Protein AF-A0A2V7LA35-F1 (afdb_monomer_lite)

Sequence (189 aa):
MTRRARAMAVATVVLAACAPTSASVTPPPQPAKDTSRHVATPSARDSVLEQRAARLELRLAERDAQVEDLQARLDEARQEVVRTLAKLQTVASRAEAASAMAESEIAVQTLRVAVGGTS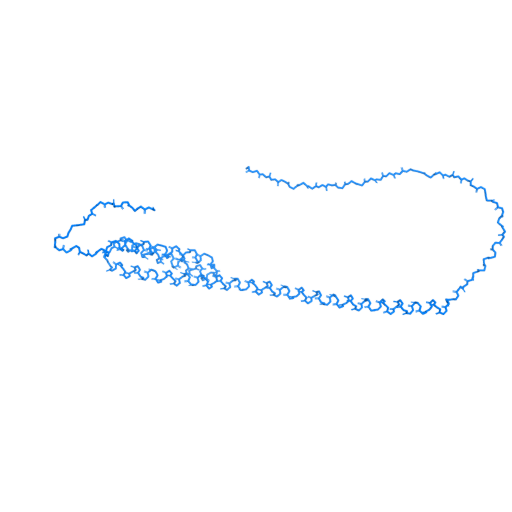SSGATDVGQAGGLLQQASAEFGKQNYGGALYLANQSKGVASLGRSRLGGSDRPRLRPGEVAFAVAVPLQA

pLDDT: mean 81.56, std 19.77, range [38.84, 98.75]

Foldseek 3Di:
DDDDDDDDDDDDDDDDDDDDDDDDDDDDDDDDDPPPVPPPDDDPVRVVVVVVVVVVVVVVVVVVVVVVVVVVVVVVVVVVVVVVVVVVVLVVLLVLLVVLLVLLVVLLVVLVVLPVVPDPLSVVLSVQLVVLSVVLVVCSVVSVSVSSNVSSVVSSVSSVVSVVVSVVVVPPDADVPDDDDPDDDDDDD

Structure (mmCIF, N/CA/C/O backbone):
data_AF-A0A2V7LA35-F1
#
_entry.id   AF-A0A2V7LA35-F1
#
loop_
_atom_site.group_PDB
_atom_site.id
_atom_site.type_symbol
_atom_site.label_atom_id
_atom_site.label_alt_id
_atom_site.label_comp_id
_atom_site.label_asym_id
_atom_site.label_entity_id
_atom_site.label_seq_id
_atom_site.pdbx_PDB_ins_code
_atom_site.Cartn_x
_atom_site.Cartn_y
_atom_site.Cartn_z
_atom_site.occupancy
_atom_site.B_iso_or_equiv
_atom_site.auth_seq_id
_atom_site.auth_comp_id
_atom_site.auth_asym_id
_atom_site.auth_atom_id
_atom_site.pdbx_PDB_model_num
ATOM 1 N N . MET A 1 1 ? -20.666 26.162 -14.828 1.00 38.97 1 MET A N 1
ATOM 2 C CA . MET A 1 1 ? -19.794 27.307 -15.180 1.00 38.97 1 MET A CA 1
ATOM 3 C C . MET A 1 1 ? -18.395 26.928 -14.710 1.00 38.97 1 MET A C 1
ATOM 5 O O . MET A 1 1 ? -18.280 26.621 -13.542 1.00 38.97 1 MET A O 1
ATOM 9 N N . THR A 1 2 ? -17.338 26.754 -15.496 1.00 38.84 2 THR A N 1
ATOM 10 C CA . THR A 1 2 ? -16.951 27.211 -16.837 1.00 38.84 2 THR A CA 1
ATOM 11 C C . THR A 1 2 ? -16.051 26.135 -17.472 1.00 38.84 2 THR A C 1
ATOM 13 O O . THR A 1 2 ? -15.166 25.584 -16.826 1.00 38.84 2 THR A O 1
ATOM 16 N N . ARG A 1 3 ? -16.303 25.807 -18.745 1.00 40.31 3 ARG A N 1
ATOM 17 C CA . ARG A 1 3 ? -15.463 24.932 -19.579 1.00 40.31 3 ARG A CA 1
ATOM 18 C C . ARG A 1 3 ? -14.363 25.788 -20.216 1.00 40.31 3 ARG A C 1
ATOM 20 O O . ARG A 1 3 ? -14.674 26.877 -20.691 1.00 40.31 3 ARG A O 1
ATOM 27 N N . ARG A 1 4 ? -13.117 25.311 -20.291 1.00 49.88 4 ARG A N 1
ATOM 28 C CA . ARG A 1 4 ? -12.098 25.892 -21.185 1.00 49.88 4 ARG A CA 1
ATOM 29 C C . ARG A 1 4 ? -11.653 24.849 -22.201 1.00 49.88 4 ARG A C 1
ATOM 31 O O . ARG A 1 4 ? -11.185 23.771 -21.852 1.00 49.88 4 ARG A O 1
ATOM 38 N N . ALA A 1 5 ? -11.937 25.184 -23.453 1.00 46.03 5 ALA A N 1
ATOM 39 C CA . ALA A 1 5 ? -11.826 24.353 -24.632 1.00 46.03 5 ALA A CA 1
ATOM 40 C C . ALA A 1 5 ? -10.388 24.319 -25.167 1.00 46.03 5 ALA A C 1
ATOM 42 O O . ALA A 1 5 ? -9.675 25.321 -25.136 1.00 46.03 5 ALA A O 1
ATOM 43 N N . ARG A 1 6 ? -10.001 23.150 -25.688 1.00 45.09 6 ARG A N 1
ATOM 44 C CA . ARG A 1 6 ? -8.823 22.935 -26.533 1.00 45.09 6 ARG A CA 1
ATOM 45 C C . ARG A 1 6 ? -9.032 23.655 -27.868 1.00 45.09 6 ARG A C 1
ATOM 47 O O . ARG A 1 6 ? -10.017 23.378 -28.547 1.00 45.09 6 ARG A O 1
ATOM 54 N N . ALA A 1 7 ? -8.105 24.528 -28.251 1.00 44.97 7 ALA A N 1
ATOM 55 C CA . ALA A 1 7 ? -8.032 25.081 -29.599 1.00 44.97 7 ALA A CA 1
ATOM 56 C C . ALA A 1 7 ? -7.008 24.275 -30.411 1.00 44.97 7 ALA A C 1
ATOM 58 O O . ALA A 1 7 ? -5.815 24.277 -30.122 1.00 44.97 7 ALA A O 1
ATOM 59 N N . MET A 1 8 ? -7.530 23.540 -31.386 1.00 42.41 8 MET A N 1
ATOM 60 C CA . MET A 1 8 ? -6.825 22.801 -32.427 1.00 42.41 8 MET A CA 1
ATOM 61 C C . MET A 1 8 ? -6.546 23.788 -33.567 1.00 42.41 8 MET A C 1
ATOM 63 O O . MET A 1 8 ? -7.493 24.339 -34.125 1.00 42.41 8 MET A O 1
ATOM 67 N N . ALA A 1 9 ? -5.278 24.062 -33.878 1.00 47.72 9 ALA A N 1
ATOM 68 C CA . ALA A 1 9 ? -4.904 24.925 -34.998 1.00 47.72 9 ALA A CA 1
ATOM 69 C C . ALA A 1 9 ? -4.561 24.067 -36.223 1.00 47.72 9 ALA A C 1
ATOM 71 O O . ALA A 1 9 ? -3.726 23.166 -36.162 1.00 47.72 9 ALA A O 1
ATOM 72 N N . VAL A 1 10 ? -5.289 24.347 -37.301 1.00 49.84 10 VAL A N 1
ATOM 73 C CA . VAL A 1 10 ? -5.323 23.663 -38.596 1.00 49.84 10 VAL A CA 1
ATOM 74 C C . VAL A 1 10 ? -4.215 24.185 -39.517 1.00 49.84 10 VAL A C 1
ATOM 76 O O . VAL A 1 10 ? -3.820 25.345 -39.441 1.00 49.84 10 VAL A O 1
ATOM 79 N N . ALA A 1 11 ? -3.735 23.291 -40.382 1.00 44.81 11 ALA A N 1
ATOM 80 C CA . ALA A 1 11 ? -2.709 23.490 -41.396 1.00 44.81 11 ALA A CA 1
ATOM 81 C C . ALA A 1 11 ? -3.063 24.541 -42.466 1.00 44.81 11 ALA A C 1
ATOM 83 O O . ALA A 1 11 ? -4.206 24.624 -42.915 1.00 44.81 11 ALA A O 1
ATOM 84 N N . THR A 1 12 ? -2.044 25.241 -42.969 1.00 53.00 12 THR A N 1
ATOM 85 C CA . THR A 1 12 ? -2.104 26.004 -44.223 1.00 53.00 12 THR A CA 1
ATOM 86 C C . THR A 1 12 ? -0.909 25.647 -45.108 1.00 53.00 12 THR A C 1
ATOM 88 O O . THR A 1 12 ? 0.238 25.981 -44.827 1.00 53.00 12 THR A O 1
ATOM 91 N N . VAL A 1 13 ? -1.199 24.925 -46.192 1.00 51.50 13 VAL A N 1
ATOM 92 C CA . VAL A 1 13 ? -0.296 24.671 -47.321 1.00 51.50 13 VAL A CA 1
ATOM 93 C C . VAL A 1 13 ? -0.491 25.811 -48.320 1.00 51.50 13 VAL A C 1
ATOM 95 O O . VAL A 1 13 ? -1.620 26.075 -48.726 1.00 51.50 13 VAL A O 1
ATOM 98 N N . VAL A 1 14 ? 0.591 26.474 -48.732 1.00 58.56 14 VAL A N 1
ATOM 99 C CA . VAL A 1 14 ? 0.571 27.455 -49.827 1.00 58.56 14 VAL A CA 1
ATOM 100 C C . VAL A 1 14 ? 1.284 26.842 -51.030 1.00 58.56 14 VAL A C 1
ATOM 102 O O . VAL A 1 14 ? 2.503 26.695 -51.028 1.00 58.56 14 VAL A O 1
ATOM 105 N N . LEU A 1 15 ? 0.509 26.475 -52.054 1.00 49.84 15 LEU A N 1
ATOM 106 C CA . LEU A 1 15 ? 0.995 26.261 -53.417 1.00 49.84 15 LEU A CA 1
ATOM 107 C C . LEU A 1 15 ? 0.929 27.595 -54.168 1.00 49.84 15 LEU A C 1
ATOM 109 O O . LEU A 1 15 ? -0.150 28.167 -54.310 1.00 49.84 15 LEU A O 1
ATOM 113 N N . ALA A 1 16 ? 2.064 28.049 -54.696 1.00 52.38 16 ALA A N 1
ATOM 114 C CA . ALA A 1 16 ? 2.125 29.083 -55.722 1.00 52.38 16 ALA A CA 1
ATOM 115 C C . ALA A 1 16 ? 2.862 28.515 -56.942 1.00 52.38 16 ALA A C 1
ATOM 117 O O . ALA A 1 16 ? 3.993 28.045 -56.841 1.00 52.38 16 ALA A O 1
ATOM 118 N N . ALA A 1 17 ? 2.166 28.524 -58.076 1.00 48.00 17 ALA A N 1
ATOM 119 C CA . ALA A 1 17 ? 2.638 28.121 -59.393 1.00 48.00 17 ALA A CA 1
ATOM 120 C C . ALA A 1 17 ? 2.851 29.354 -60.295 1.00 48.00 17 ALA A C 1
ATOM 122 O O . ALA A 1 17 ? 2.424 30.452 -59.941 1.00 48.00 17 ALA A O 1
ATOM 123 N N . CYS A 1 18 ? 3.426 29.085 -61.479 1.00 41.47 18 CYS A N 1
ATOM 124 C CA . CYS A 1 18 ? 3.688 29.928 -62.665 1.00 41.47 18 CYS A CA 1
ATOM 125 C C . CYS A 1 18 ? 5.152 30.385 -62.779 1.00 41.47 18 CYS A C 1
ATOM 127 O O . CYS A 1 18 ? 5.688 30.954 -61.841 1.00 41.47 18 CYS A O 1
ATOM 129 N N . ALA A 1 19 ? 5.873 30.268 -63.894 1.00 47.94 19 ALA A N 1
ATOM 130 C CA . ALA A 1 19 ? 5.776 29.556 -65.176 1.00 47.94 19 ALA A CA 1
ATOM 131 C C . ALA A 1 19 ? 7.170 29.739 -65.855 1.00 47.94 19 ALA A C 1
ATOM 133 O O . ALA A 1 19 ? 7.904 30.651 -65.462 1.00 47.94 19 ALA A O 1
ATOM 134 N N . PRO A 1 20 ? 7.586 28.912 -66.832 1.00 47.16 20 PRO A N 1
ATOM 135 C CA . PRO A 1 20 ? 8.954 28.928 -67.355 1.00 47.16 20 PRO A CA 1
ATOM 136 C C . PRO A 1 20 ? 9.173 30.031 -68.404 1.00 47.16 20 PRO A C 1
ATOM 138 O O . PRO A 1 20 ? 8.473 30.083 -69.412 1.00 47.16 20 PRO A O 1
ATOM 141 N N . THR A 1 21 ? 10.197 30.867 -68.215 1.00 44.38 21 THR A N 1
ATOM 142 C CA . THR A 1 21 ? 10.753 31.696 -69.297 1.00 44.38 21 THR A CA 1
ATOM 143 C C . THR A 1 21 ? 11.685 30.837 -70.142 1.00 44.38 21 THR A C 1
ATOM 145 O O . THR A 1 21 ? 12.761 30.431 -69.704 1.00 44.38 21 THR A O 1
ATOM 148 N N . SER A 1 22 ? 11.258 30.558 -71.370 1.00 48.50 22 SER A N 1
ATOM 149 C CA . SER A 1 22 ? 12.104 30.031 -72.434 1.00 48.50 22 SER A CA 1
ATOM 150 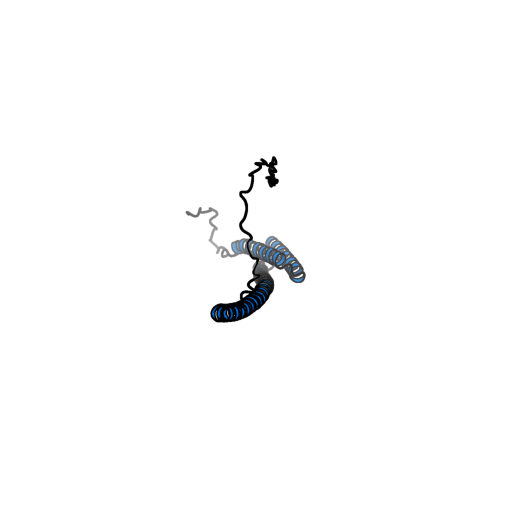C C . SER A 1 22 ? 12.932 31.174 -73.022 1.00 48.50 22 SER A C 1
ATOM 152 O O . SER A 1 22 ? 12.390 32.061 -73.674 1.00 48.50 22 SER A O 1
ATOM 154 N N . ALA A 1 23 ? 14.246 31.143 -72.814 1.00 45.91 23 ALA A N 1
ATOM 155 C CA . ALA A 1 23 ? 15.193 31.910 -73.612 1.00 45.91 23 ALA A CA 1
ATOM 156 C C . ALA A 1 23 ? 15.992 30.924 -74.469 1.00 45.91 23 ALA A C 1
ATOM 158 O O . ALA A 1 23 ? 16.786 30.129 -73.966 1.00 45.91 23 ALA A O 1
ATOM 159 N N . SER A 1 24 ? 15.731 30.952 -75.772 1.00 42.72 24 SER A N 1
ATOM 160 C CA . SER A 1 24 ? 16.493 30.250 -76.797 1.00 42.72 24 SER A CA 1
ATOM 161 C C . SER A 1 24 ? 17.885 30.871 -76.905 1.00 42.72 24 SER A C 1
ATOM 163 O O . SER A 1 24 ? 18.049 31.942 -77.488 1.00 42.72 24 SER A O 1
ATOM 165 N N . VAL A 1 25 ? 18.887 30.204 -76.338 1.00 48.53 25 VAL A N 1
ATOM 166 C CA . VAL A 1 25 ? 20.298 30.522 -76.573 1.00 48.53 25 VAL A CA 1
ATOM 167 C C . VAL A 1 25 ? 20.794 29.632 -77.706 1.00 48.53 25 VAL A C 1
ATOM 169 O O . VAL A 1 25 ? 20.886 28.414 -77.565 1.00 48.53 25 VAL A O 1
ATOM 172 N N . THR A 1 26 ? 21.092 30.254 -78.842 1.00 54.81 26 THR A N 1
ATOM 173 C CA . THR A 1 26 ? 21.816 29.655 -79.968 1.00 54.81 26 THR A CA 1
ATOM 174 C C . THR A 1 26 ? 23.167 29.109 -79.486 1.00 54.81 26 THR A C 1
ATOM 176 O O . THR A 1 26 ? 23.950 29.881 -78.928 1.00 54.81 26 THR A O 1
ATOM 179 N N . PRO A 1 27 ? 23.489 27.817 -79.682 1.00 56.53 27 PRO A N 1
ATOM 180 C CA . PRO A 1 27 ? 24.796 27.297 -79.307 1.00 56.53 27 PRO A CA 1
ATOM 181 C C . PRO A 1 27 ? 25.856 27.672 -80.365 1.00 56.53 27 PRO A C 1
ATOM 183 O O . PRO A 1 27 ? 25.602 27.512 -81.561 1.00 56.53 27 PRO A O 1
ATOM 186 N N . PRO A 1 28 ? 27.055 28.138 -79.969 1.00 63.84 28 PRO A N 1
ATOM 187 C CA . PRO A 1 28 ? 28.212 28.175 -80.862 1.00 63.84 28 PRO A CA 1
ATOM 188 C C . PRO A 1 28 ? 28.693 26.743 -81.185 1.00 63.84 28 PRO A C 1
ATOM 190 O O . PRO A 1 28 ? 28.436 25.822 -80.401 1.00 63.84 28 PRO A O 1
ATOM 193 N N . PRO A 1 29 ? 29.383 26.523 -82.323 1.00 56.62 29 PRO A N 1
ATOM 194 C CA . PRO A 1 29 ? 29.785 25.189 -82.763 1.00 56.62 29 PRO A CA 1
ATOM 195 C C . PRO A 1 29 ? 30.722 24.533 -81.742 1.00 56.62 29 PRO A C 1
ATOM 197 O O . PRO A 1 29 ? 31.781 25.065 -81.408 1.00 56.62 29 PRO A O 1
ATOM 200 N N . GLN A 1 30 ? 30.312 23.369 -81.236 1.00 57.84 30 GLN A N 1
ATOM 201 C CA . GLN A 1 30 ? 31.119 22.550 -80.339 1.00 57.84 30 GLN A CA 1
ATOM 202 C C . GLN A 1 30 ? 32.265 21.904 -81.131 1.00 57.84 30 GLN A C 1
ATOM 204 O O . GLN A 1 30 ? 31.987 21.216 -82.116 1.00 57.84 30 GLN A O 1
ATOM 209 N N . PRO A 1 31 ? 33.539 22.037 -80.715 1.00 51.25 31 PRO A N 1
ATOM 210 C CA . PRO A 1 31 ? 34.547 21.082 -81.143 1.00 51.25 31 PRO A CA 1
ATOM 211 C C . PRO A 1 31 ? 34.174 19.716 -80.559 1.00 51.25 31 PRO A C 1
ATOM 213 O O . PRO A 1 31 ? 33.821 19.616 -79.380 1.00 51.25 31 PRO A O 1
ATOM 216 N N . ALA A 1 32 ? 34.209 18.689 -81.410 1.00 56.28 32 ALA A N 1
ATOM 217 C CA . ALA A 1 32 ? 33.911 17.307 -81.066 1.00 56.28 32 ALA A CA 1
ATOM 218 C C . ALA A 1 32 ? 34.640 16.916 -79.773 1.00 56.28 32 ALA A C 1
ATOM 220 O O . ALA A 1 32 ? 35.863 16.799 -79.736 1.00 56.28 32 ALA A O 1
ATOM 221 N N . LYS A 1 33 ? 33.876 16.755 -78.690 1.00 53.19 33 LYS A N 1
ATOM 222 C CA . LYS A 1 33 ? 34.385 16.132 -77.476 1.00 53.19 33 LYS A CA 1
ATOM 223 C C . LYS A 1 33 ? 34.407 14.642 -77.750 1.00 53.19 33 LYS A C 1
ATOM 225 O O . LYS A 1 33 ? 33.370 13.984 -77.656 1.00 53.19 33 LYS A O 1
ATOM 230 N N . ASP A 1 34 ? 35.587 14.141 -78.099 1.00 48.06 34 ASP A N 1
ATOM 231 C CA . ASP A 1 34 ? 35.913 12.730 -77.961 1.00 48.06 34 ASP A CA 1
ATOM 232 C C . ASP A 1 34 ? 35.476 12.298 -76.566 1.00 48.06 34 ASP A C 1
ATOM 234 O O . ASP A 1 34 ? 36.071 12.649 -75.547 1.00 48.06 34 ASP A O 1
ATOM 238 N N . THR A 1 35 ? 34.356 11.585 -76.516 1.00 53.88 35 THR A N 1
ATOM 239 C CA . THR A 1 35 ? 33.872 10.974 -75.289 1.00 53.88 35 THR A CA 1
ATOM 240 C C . THR A 1 35 ? 34.687 9.704 -75.116 1.00 53.88 35 THR A C 1
ATOM 242 O O . THR A 1 35 ? 34.191 8.593 -75.299 1.00 53.88 35 THR A O 1
ATOM 245 N N . SER A 1 36 ? 35.972 9.860 -74.785 1.00 55.53 36 SER A N 1
ATOM 246 C CA . SER A 1 36 ? 36.694 8.786 -74.132 1.00 55.53 36 SER A CA 1
ATOM 247 C C . SER A 1 36 ? 35.994 8.587 -72.793 1.00 55.53 36 SER A C 1
ATOM 249 O O . SER A 1 36 ? 36.117 9.369 -71.849 1.00 55.53 36 SER A O 1
ATOM 251 N N . ARG A 1 37 ? 35.168 7.540 -72.722 1.00 56.56 37 ARG A N 1
ATOM 252 C CA . ARG A 1 37 ? 34.708 6.974 -71.459 1.00 56.56 37 ARG A CA 1
ATOM 253 C C . ARG A 1 37 ? 35.965 6.486 -70.738 1.00 56.56 37 ARG A C 1
ATOM 255 O O . ARG A 1 37 ? 36.336 5.322 -70.845 1.00 56.56 37 ARG A O 1
ATOM 262 N N . HIS A 1 38 ? 36.658 7.395 -70.056 1.00 54.09 38 HIS A N 1
ATOM 263 C CA . HIS A 1 38 ? 37.688 7.046 -69.100 1.00 54.09 38 HIS A CA 1
ATOM 264 C C . HIS A 1 38 ? 36.971 6.314 -67.974 1.00 54.09 38 HIS A C 1
ATOM 266 O O . HIS A 1 38 ? 36.356 6.921 -67.101 1.00 54.09 38 HIS A O 1
ATOM 272 N N . VAL A 1 39 ? 36.998 4.984 -68.040 1.00 60.75 39 VAL A N 1
ATOM 273 C CA . VAL A 1 39 ? 36.764 4.142 -66.875 1.00 60.75 39 VAL A CA 1
ATOM 274 C C . VAL A 1 39 ? 37.907 4.475 -65.924 1.00 60.75 39 VAL A C 1
ATOM 276 O O . VAL A 1 39 ? 39.013 3.958 -66.060 1.00 60.75 39 VAL A O 1
ATOM 279 N N . ALA A 1 40 ? 37.677 5.449 -65.045 1.00 62.25 40 ALA A N 1
ATOM 280 C CA . ALA A 1 40 ? 38.620 5.807 -64.006 1.00 62.25 40 ALA A CA 1
ATOM 281 C C . ALA A 1 40 ? 38.695 4.617 -63.049 1.00 62.25 40 ALA A C 1
ATOM 283 O O . ALA A 1 40 ? 37.778 4.367 -62.271 1.00 62.25 40 ALA A O 1
ATOM 284 N N . THR A 1 41 ? 39.761 3.830 -63.163 1.00 64.00 41 THR A N 1
ATOM 285 C CA . THR A 1 41 ? 40.084 2.812 -62.167 1.00 64.00 41 THR A CA 1
ATOM 286 C C . THR A 1 41 ? 40.385 3.528 -60.851 1.00 64.00 41 THR A C 1
ATOM 288 O O . THR A 1 41 ? 41.208 4.452 -60.875 1.00 64.00 41 THR A O 1
ATOM 291 N N . PRO A 1 42 ? 39.740 3.153 -59.730 1.00 69.06 42 PRO A N 1
ATOM 292 C CA . PRO A 1 42 ? 39.940 3.831 -58.455 1.00 69.06 42 PRO A CA 1
ATOM 293 C C . PRO A 1 42 ? 41.422 3.812 -58.089 1.00 69.06 42 PRO A C 1
ATOM 295 O O . PRO A 1 42 ? 42.107 2.796 -58.249 1.00 69.06 42 PRO A O 1
ATOM 298 N N . SER A 1 43 ? 41.941 4.955 -57.640 1.00 78.31 43 SER A N 1
ATOM 299 C CA . SER A 1 43 ? 43.337 5.031 -57.230 1.00 78.31 43 SER A CA 1
ATOM 300 C C . SER A 1 43 ? 43.540 4.203 -55.956 1.00 78.31 43 SER A C 1
ATOM 302 O O . SER A 1 43 ? 42.612 3.986 -55.175 1.00 78.31 43 SER A O 1
ATOM 304 N N . ALA A 1 44 ? 44.771 3.757 -55.689 1.00 80.12 44 ALA A N 1
ATOM 305 C CA . ALA A 1 44 ? 45.068 2.994 -54.471 1.00 80.12 44 ALA A CA 1
ATOM 306 C C . ALA A 1 44 ? 44.626 3.732 -53.187 1.00 80.12 44 ALA A C 1
ATOM 308 O O . ALA A 1 44 ? 44.214 3.096 -52.219 1.00 80.12 44 ALA A O 1
ATOM 309 N N . ARG A 1 45 ? 44.648 5.074 -53.185 1.00 85.56 45 ARG A N 1
ATOM 310 C CA . ARG A 1 45 ? 44.158 5.894 -52.066 1.00 85.56 45 ARG A CA 1
ATOM 311 C C . ARG A 1 45 ? 42.644 5.785 -51.888 1.00 85.56 45 ARG A C 1
ATOM 313 O O . ARG A 1 45 ? 42.204 5.655 -50.750 1.00 85.56 45 ARG A O 1
ATOM 320 N N . ASP A 1 46 ? 41.885 5.771 -52.980 1.00 84.88 46 ASP A N 1
ATOM 321 C CA . ASP A 1 46 ? 40.422 5.654 -52.945 1.00 84.88 46 ASP A CA 1
ATOM 322 C C . ASP A 1 46 ? 40.010 4.297 -52.360 1.00 84.88 46 ASP A C 1
ATOM 324 O O . ASP A 1 46 ? 39.213 4.247 -51.428 1.00 84.88 46 ASP A O 1
ATOM 328 N N . SER A 1 47 ? 40.683 3.212 -52.764 1.00 88.31 47 SER A N 1
ATOM 329 C CA . SER A 1 47 ? 40.425 1.872 -52.207 1.00 88.31 47 SER A CA 1
ATOM 330 C C . SER A 1 47 ? 40.714 1.765 -50.698 1.00 88.31 47 SER A C 1
ATOM 332 O O . SER A 1 47 ? 40.009 1.075 -49.963 1.00 88.31 47 SER A O 1
ATOM 334 N N . VAL A 1 48 ? 41.730 2.480 -50.195 1.00 93.31 48 VAL A N 1
ATOM 335 C CA . VAL A 1 48 ? 42.058 2.519 -48.759 1.00 93.31 48 VAL A CA 1
ATOM 336 C C . VAL A 1 48 ? 41.026 3.338 -47.982 1.00 93.31 48 VAL A C 1
ATOM 338 O O . VAL A 1 48 ? 40.709 2.996 -46.840 1.00 93.31 48 VAL A O 1
ATOM 341 N N . LEU A 1 49 ? 40.499 4.416 -48.570 1.00 94.56 49 LEU A N 1
ATOM 342 C CA . LEU A 1 49 ? 39.428 5.208 -47.964 1.00 94.56 49 LEU A CA 1
ATOM 343 C C . LEU A 1 49 ? 38.120 4.414 -47.899 1.00 94.56 49 LEU A C 1
ATOM 345 O O . LEU A 1 49 ? 37.500 4.394 -46.839 1.00 94.56 49 LEU A O 1
ATOM 349 N N . GLU A 1 50 ? 37.759 3.693 -48.959 1.00 93.81 50 GLU A N 1
ATOM 350 C CA . GLU A 1 50 ? 36.585 2.808 -48.989 1.00 93.81 50 GLU A CA 1
ATOM 351 C C . GLU A 1 50 ? 36.678 1.694 -47.937 1.00 93.81 50 GLU A C 1
ATOM 353 O O . GLU A 1 50 ? 35.737 1.472 -47.178 1.00 93.81 50 GLU A O 1
ATOM 358 N N . GLN A 1 51 ? 37.839 1.046 -47.794 1.00 95.50 51 GLN A N 1
ATOM 359 C CA . GLN A 1 51 ? 38.052 0.039 -46.744 1.00 95.50 51 GLN A CA 1
ATOM 360 C C . GLN A 1 51 ? 37.920 0.620 -45.330 1.00 95.50 51 GLN A C 1
ATOM 362 O O . GLN A 1 51 ? 37.413 -0.039 -44.417 1.00 95.50 51 GLN A O 1
ATOM 367 N N . ARG A 1 52 ? 38.395 1.855 -45.123 1.00 96.19 52 ARG A N 1
ATOM 368 C CA . ARG A 1 52 ? 38.239 2.557 -43.843 1.00 96.19 52 ARG A CA 1
ATOM 369 C C . ARG A 1 52 ? 36.780 2.925 -43.592 1.00 96.19 52 ARG A C 1
ATOM 371 O O . ARG A 1 52 ? 36.332 2.736 -42.465 1.00 96.19 52 ARG A O 1
ATOM 378 N N . ALA A 1 53 ? 36.061 3.391 -44.611 1.00 97.06 53 ALA A N 1
ATOM 379 C CA . ALA A 1 53 ? 34.636 3.696 -44.531 1.00 97.06 53 ALA A CA 1
ATOM 380 C C . ALA A 1 53 ? 33.832 2.446 -44.153 1.00 97.06 53 ALA A C 1
ATOM 382 O O . ALA A 1 53 ? 33.176 2.453 -43.117 1.00 97.06 53 ALA A O 1
ATOM 383 N N . ALA A 1 54 ? 34.018 1.330 -44.865 1.00 96.31 54 ALA A N 1
ATOM 384 C CA . ALA A 1 54 ? 33.343 0.066 -44.565 1.00 96.31 54 ALA A CA 1
ATOM 385 C C . ALA A 1 54 ? 33.620 -0.435 -43.132 1.00 96.31 54 ALA A C 1
ATOM 387 O O . ALA A 1 54 ? 32.727 -0.916 -42.435 1.00 96.31 54 ALA A O 1
ATOM 388 N N . ARG A 1 55 ? 34.859 -0.287 -42.638 1.00 97.81 55 ARG A N 1
ATOM 389 C CA . ARG A 1 55 ? 35.202 -0.646 -41.250 1.00 97.81 55 ARG A CA 1
ATOM 390 C C . ARG A 1 55 ? 34.524 0.267 -40.225 1.00 97.81 55 ARG A C 1
ATOM 392 O O . ARG A 1 55 ? 34.190 -0.195 -39.135 1.00 97.81 55 ARG A O 1
ATOM 399 N N . LEU A 1 56 ? 34.383 1.556 -40.529 1.00 98.19 56 LEU A N 1
ATOM 400 C CA . LEU A 1 56 ? 33.700 2.507 -39.653 1.00 98.19 56 LEU A CA 1
ATOM 401 C C . LEU A 1 56 ? 32.189 2.274 -39.645 1.00 98.19 56 LEU A C 1
ATOM 403 O O . LEU A 1 56 ? 31.610 2.286 -38.566 1.00 98.19 56 LEU A O 1
ATOM 407 N N . GLU A 1 57 ? 31.583 1.984 -40.795 1.00 97.94 57 GLU A N 1
ATOM 408 C CA . GLU A 1 57 ? 30.166 1.620 -40.910 1.00 97.94 57 GLU A CA 1
ATOM 409 C C . GLU A 1 57 ? 29.842 0.363 -40.101 1.00 97.94 57 GLU A C 1
ATOM 411 O O . GLU A 1 57 ? 28.889 0.365 -39.327 1.00 97.94 57 GLU A O 1
ATOM 416 N N . LEU A 1 58 ? 30.684 -0.675 -40.182 1.00 98.25 58 LEU A N 1
ATOM 417 C CA . LEU A 1 58 ? 30.513 -1.879 -39.365 1.00 98.25 58 LEU A CA 1
ATOM 418 C C . LEU A 1 58 ? 30.584 -1.564 -37.864 1.00 98.25 58 LEU A C 1
ATOM 420 O O . LEU A 1 58 ? 29.746 -2.016 -37.090 1.00 98.25 58 LEU A O 1
ATOM 424 N N . ARG A 1 59 ? 31.567 -0.759 -37.442 1.00 98.25 59 ARG A N 1
ATOM 425 C CA . ARG A 1 59 ? 31.690 -0.345 -36.036 1.00 98.25 59 ARG A CA 1
ATOM 426 C C . ARG A 1 59 ? 30.502 0.488 -35.577 1.00 98.25 59 ARG A C 1
ATOM 428 O O . ARG A 1 59 ? 30.116 0.368 -34.421 1.00 98.25 59 ARG A O 1
ATOM 435 N N . LEU A 1 60 ? 29.965 1.340 -36.445 1.00 98.62 60 LEU A N 1
ATOM 436 C CA . LEU A 1 60 ? 28.785 2.143 -36.153 1.00 98.62 60 LEU A CA 1
ATOM 437 C C . LEU A 1 60 ? 27.572 1.229 -35.960 1.00 98.62 60 LEU A C 1
ATOM 439 O O . LEU A 1 60 ? 26.954 1.296 -34.907 1.00 98.62 60 LEU A O 1
ATOM 443 N N . ALA A 1 61 ? 27.336 0.288 -36.878 1.00 98.12 61 ALA A N 1
ATOM 444 C CA . ALA A 1 61 ? 26.265 -0.700 -36.751 1.00 98.12 61 ALA A CA 1
ATOM 445 C C . ALA A 1 61 ? 26.390 -1.551 -35.470 1.00 98.12 61 ALA A C 1
ATOM 447 O O . ALA A 1 61 ? 25.401 -1.806 -34.790 1.00 98.12 61 ALA A O 1
ATOM 448 N N . GLU A 1 62 ? 27.607 -1.954 -35.088 1.00 98.50 62 GLU A N 1
ATOM 449 C CA . GLU A 1 62 ? 27.842 -2.643 -33.812 1.00 98.50 62 GLU A CA 1
ATOM 450 C C . GLU A 1 62 ? 27.519 -1.768 -32.594 1.00 98.50 62 GLU A C 1
ATOM 452 O O . GLU A 1 62 ? 27.003 -2.272 -31.597 1.00 98.50 62 GLU A O 1
ATOM 457 N N . ARG A 1 63 ? 27.886 -0.479 -32.619 1.00 98.62 63 ARG A N 1
ATOM 458 C CA . ARG A 1 63 ? 27.584 0.439 -31.513 1.00 98.62 63 ARG A CA 1
ATOM 459 C C . ARG A 1 63 ? 26.088 0.723 -31.438 1.00 98.62 63 ARG A C 1
ATOM 461 O O . ARG A 1 63 ? 25.564 0.723 -30.332 1.00 98.62 63 ARG A O 1
ATOM 468 N N . ASP A 1 64 ? 25.410 0.887 -32.568 1.00 98.50 64 ASP A N 1
ATOM 469 C CA . ASP A 1 64 ? 23.959 1.079 -32.618 1.00 98.50 64 ASP A CA 1
ATOM 470 C C . ASP A 1 64 ? 23.232 -0.137 -32.035 1.00 98.50 64 ASP A C 1
ATOM 472 O O . ASP A 1 64 ? 22.420 0.018 -31.128 1.00 98.50 64 ASP A O 1
ATOM 476 N N . ALA A 1 65 ? 23.630 -1.355 -32.420 1.00 98.50 65 ALA A N 1
ATOM 477 C CA . ALA A 1 65 ? 23.091 -2.582 -31.830 1.00 98.50 65 ALA A CA 1
ATOM 478 C C . ALA A 1 65 ? 23.342 -2.675 -30.309 1.00 98.50 65 ALA A C 1
ATOM 480 O O . ALA A 1 65 ? 22.491 -3.150 -29.558 1.00 98.50 65 ALA A O 1
ATOM 481 N N . GLN A 1 66 ? 24.498 -2.204 -29.823 1.00 98.50 66 GLN A N 1
ATOM 482 C CA . GLN A 1 66 ? 24.772 -2.132 -28.380 1.00 98.50 66 GLN A CA 1
ATOM 483 C C . GLN A 1 66 ? 23.889 -1.100 -27.676 1.00 98.50 66 GLN A C 1
ATOM 485 O O . GLN A 1 66 ? 23.433 -1.346 -26.560 1.00 98.50 66 GLN A O 1
ATOM 490 N N . VAL A 1 67 ? 23.657 0.053 -28.302 1.00 98.75 67 VAL A N 1
ATOM 491 C CA . VAL A 1 67 ? 22.759 1.080 -27.769 1.00 98.75 67 VAL A CA 1
ATOM 492 C C . VAL A 1 67 ? 21.336 0.537 -27.689 1.00 98.75 67 VAL A C 1
ATOM 494 O O . VAL A 1 67 ? 20.698 0.711 -26.654 1.00 98.75 67 VAL A O 1
ATOM 497 N N . GLU A 1 68 ? 20.869 -0.170 -28.716 1.00 98.56 68 GLU A N 1
ATOM 498 C CA . GLU A 1 68 ? 19.554 -0.816 -28.731 1.00 98.56 68 GLU A CA 1
ATOM 499 C C . GLU A 1 68 ? 19.411 -1.870 -27.618 1.00 98.56 68 GLU A C 1
ATOM 501 O O . GLU A 1 68 ? 18.430 -1.833 -26.875 1.00 98.56 68 GLU A O 1
ATOM 506 N N . ASP A 1 69 ? 20.400 -2.754 -27.421 1.00 98.56 69 ASP A N 1
ATOM 507 C CA . ASP A 1 69 ? 20.377 -3.748 -26.330 1.00 98.56 69 ASP A CA 1
ATOM 508 C C . ASP A 1 69 ? 20.351 -3.079 -24.945 1.00 98.56 69 ASP A C 1
ATOM 510 O O . ASP A 1 69 ? 19.575 -3.458 -24.065 1.00 98.56 69 ASP A O 1
ATOM 514 N N . LEU A 1 70 ? 21.163 -2.037 -24.743 1.00 98.69 70 LEU A N 1
ATOM 515 C CA . LEU A 1 70 ? 21.177 -1.291 -23.483 1.00 98.69 70 LEU A CA 1
ATOM 516 C C . LEU A 1 70 ? 19.856 -0.559 -23.234 1.00 98.69 70 LEU A C 1
ATOM 518 O O . LEU A 1 70 ? 19.378 -0.543 -22.098 1.00 98.69 70 LEU A O 1
ATOM 522 N N . GLN A 1 71 ? 19.257 0.029 -24.270 1.00 98.38 71 GLN A N 1
ATOM 523 C CA . GLN A 1 71 ? 17.945 0.666 -24.176 1.00 98.38 71 GLN A CA 1
ATOM 524 C C . GLN A 1 71 ? 16.861 -0.355 -23.819 1.00 98.38 71 GLN A C 1
ATOM 526 O O . GLN A 1 71 ? 16.086 -0.106 -22.896 1.00 98.38 71 GLN A O 1
ATOM 531 N N . ALA A 1 72 ? 16.870 -1.531 -24.453 1.00 98.50 72 ALA A N 1
ATOM 532 C CA . ALA A 1 72 ? 15.928 -2.607 -24.157 1.00 98.50 72 ALA A CA 1
ATOM 533 C C . ALA A 1 72 ? 16.025 -3.078 -22.694 1.00 98.50 72 ALA A C 1
ATOM 535 O O . ALA A 1 72 ? 15.011 -3.145 -21.997 1.00 98.50 72 ALA A O 1
ATOM 536 N N . ARG A 1 73 ? 17.243 -3.319 -22.187 1.00 98.56 73 ARG A N 1
ATOM 537 C CA . ARG A 1 73 ? 17.473 -3.692 -20.775 1.00 98.56 73 ARG A CA 1
ATOM 538 C C . ARG A 1 73 ? 17.014 -2.613 -19.804 1.00 98.56 73 ARG A C 1
ATOM 540 O O . ARG A 1 73 ? 16.508 -2.909 -18.723 1.00 98.56 73 ARG A O 1
ATOM 547 N N . LEU A 1 74 ? 17.223 -1.352 -20.165 1.00 98.69 74 LEU A N 1
ATOM 548 C CA . LEU A 1 74 ? 16.824 -0.226 -19.338 1.00 98.69 74 LEU A CA 1
ATOM 549 C C . LEU A 1 74 ? 15.295 -0.131 -19.265 1.00 98.69 74 LEU A C 1
ATOM 551 O O . LEU A 1 74 ? 14.747 0.064 -18.179 1.00 98.69 74 LEU A O 1
ATOM 555 N N . ASP A 1 75 ? 14.600 -0.313 -20.383 1.00 98.56 75 ASP A N 1
ATOM 556 C CA . ASP A 1 75 ? 13.139 -0.307 -20.413 1.00 98.56 75 ASP A CA 1
ATOM 557 C C . ASP A 1 75 ? 12.533 -1.498 -19.658 1.00 98.56 75 ASP A C 1
ATOM 559 O O . ASP A 1 75 ? 11.566 -1.313 -18.914 1.00 98.56 75 ASP A O 1
ATOM 563 N N . GLU A 1 76 ? 13.137 -2.684 -19.743 1.00 98.44 76 GLU A N 1
ATOM 564 C CA . GLU A 1 76 ? 12.770 -3.836 -18.909 1.00 98.44 76 GLU A CA 1
ATOM 565 C C . GLU A 1 76 ? 12.946 -3.523 -17.412 1.00 98.44 76 GLU A C 1
ATOM 567 O O . GLU A 1 76 ? 12.018 -3.698 -16.615 1.00 98.44 76 GLU A O 1
ATOM 572 N N . ALA A 1 77 ? 14.097 -2.963 -17.026 1.00 98.44 77 ALA A N 1
ATOM 573 C CA . ALA A 1 77 ? 14.365 -2.565 -15.646 1.00 98.44 77 ALA A CA 1
ATOM 574 C C . ALA A 1 77 ? 13.385 -1.489 -15.147 1.00 98.44 77 ALA A C 1
ATOM 576 O O . ALA A 1 77 ? 12.913 -1.555 -14.011 1.00 98.44 77 ALA A O 1
ATOM 577 N N . ARG A 1 78 ? 13.019 -0.512 -15.987 1.00 98.38 78 ARG A N 1
ATOM 578 C CA . ARG A 1 78 ? 11.999 0.497 -15.653 1.00 98.38 78 ARG A CA 1
ATOM 579 C C . ARG A 1 78 ? 10.649 -0.153 -15.357 1.00 98.38 78 ARG A C 1
ATOM 581 O O . ARG A 1 78 ? 10.005 0.211 -14.373 1.00 98.38 78 ARG A O 1
ATOM 588 N N . GLN A 1 79 ? 10.223 -1.118 -16.169 1.00 98.44 79 GLN A N 1
ATOM 589 C CA . GLN A 1 79 ? 8.963 -1.835 -15.954 1.00 98.44 79 GLN A CA 1
ATOM 590 C C . GLN A 1 79 ? 8.990 -2.662 -14.660 1.00 98.44 79 GLN A C 1
ATOM 592 O O . GLN A 1 79 ? 8.006 -2.673 -13.916 1.00 98.44 79 GLN A O 1
ATOM 597 N N . GLU A 1 80 ? 10.123 -3.298 -14.350 1.00 98.56 80 GLU A N 1
ATOM 598 C CA . GLU A 1 80 ? 10.348 -4.004 -13.083 1.00 98.56 80 GLU A CA 1
ATOM 599 C C . GLU A 1 80 ? 10.221 -3.068 -11.877 1.00 98.56 80 GLU A C 1
ATOM 601 O O . GLU A 1 80 ? 9.501 -3.368 -10.920 1.00 98.56 80 GLU A O 1
ATOM 606 N N . VAL A 1 81 ? 10.843 -1.890 -11.939 1.00 98.31 81 VAL A N 1
ATOM 607 C CA . VAL A 1 81 ? 10.753 -0.879 -10.876 1.00 98.31 81 VAL A CA 1
ATOM 608 C C . VAL A 1 81 ? 9.312 -0.406 -10.681 1.00 98.31 81 VAL A C 1
ATOM 610 O O . VAL A 1 81 ? 8.831 -0.344 -9.553 1.00 98.31 81 VAL A O 1
ATOM 613 N N . VAL A 1 82 ? 8.579 -0.119 -11.757 1.00 98.38 82 VAL A N 1
ATOM 614 C CA . VAL A 1 82 ? 7.175 0.318 -11.659 1.00 98.38 82 VAL A CA 1
ATOM 615 C C . VAL A 1 82 ? 6.304 -0.770 -11.026 1.00 98.38 82 VAL A C 1
ATOM 617 O O . VAL A 1 82 ? 5.502 -0.494 -10.131 1.00 98.38 82 VAL A O 1
ATOM 620 N N . ARG A 1 83 ? 6.479 -2.024 -11.446 1.00 97.88 83 ARG A N 1
ATOM 621 C CA . ARG A 1 83 ? 5.715 -3.161 -10.923 1.00 97.88 83 ARG A CA 1
ATOM 622 C C . ARG A 1 83 ? 6.035 -3.456 -9.459 1.00 97.88 83 ARG A C 1
ATOM 624 O O . ARG A 1 83 ? 5.120 -3.721 -8.676 1.00 97.88 83 ARG A O 1
ATOM 631 N N . THR A 1 84 ? 7.306 -3.393 -9.070 1.00 97.69 84 THR A N 1
ATOM 632 C CA . THR A 1 84 ? 7.715 -3.554 -7.666 1.00 97.69 84 THR A CA 1
ATOM 633 C C . THR A 1 84 ? 7.203 -2.405 -6.804 1.00 97.69 84 THR A C 1
ATOM 635 O O . THR A 1 84 ? 6.673 -2.662 -5.724 1.00 97.69 84 THR A O 1
ATOM 638 N N . LEU A 1 85 ? 7.241 -1.163 -7.296 1.00 97.12 85 LEU A N 1
ATOM 639 C CA . LEU A 1 85 ? 6.691 -0.006 -6.592 1.00 97.12 85 LEU A CA 1
ATOM 640 C C . LEU A 1 85 ? 5.177 -0.129 -6.373 1.00 97.12 85 LEU A C 1
ATOM 642 O O . LEU A 1 85 ? 4.711 0.083 -5.256 1.00 97.12 85 LEU A O 1
ATOM 646 N N . ALA A 1 86 ? 4.411 -0.543 -7.387 1.00 95.44 86 ALA A N 1
ATOM 647 C CA . ALA A 1 86 ? 2.968 -0.765 -7.251 1.00 95.44 86 ALA A CA 1
ATOM 648 C C . ALA A 1 86 ? 2.643 -1.854 -6.207 1.00 95.44 86 ALA A C 1
ATOM 650 O O . ALA A 1 86 ? 1.718 -1.715 -5.396 1.00 95.44 86 ALA A O 1
ATOM 651 N N . LYS A 1 87 ? 3.442 -2.930 -6.176 1.00 95.19 87 LYS A N 1
ATOM 652 C CA . LYS A 1 87 ? 3.319 -3.988 -5.164 1.00 95.19 87 LYS A CA 1
ATOM 653 C C . LYS A 1 87 ? 3.642 -3.467 -3.762 1.00 95.19 87 LYS A C 1
ATOM 655 O O . LYS A 1 87 ? 2.895 -3.754 -2.828 1.00 95.19 87 LYS A O 1
ATOM 660 N N . LEU A 1 88 ? 4.711 -2.684 -3.613 1.00 95.44 88 LEU A N 1
ATOM 661 C CA . LEU A 1 88 ? 5.093 -2.070 -2.339 1.00 95.44 88 LEU A CA 1
ATOM 662 C C . LEU A 1 88 ? 4.031 -1.095 -1.833 1.00 95.44 88 LEU A C 1
ATOM 664 O O . LEU A 1 88 ? 3.671 -1.170 -0.664 1.00 95.44 88 LEU A O 1
ATOM 668 N N . GLN A 1 89 ? 3.479 -0.244 -2.699 1.00 92.56 89 GLN A N 1
ATOM 669 C CA . GLN A 1 89 ? 2.387 0.667 -2.345 1.00 92.56 89 GLN A CA 1
ATOM 670 C C . GLN A 1 89 ? 1.172 -0.100 -1.816 1.00 92.56 89 GLN A C 1
ATOM 672 O O . GLN A 1 89 ? 0.632 0.244 -0.769 1.00 92.56 89 GLN A O 1
ATOM 677 N N . THR A 1 90 ? 0.795 -1.198 -2.475 1.00 92.19 90 THR A N 1
ATOM 678 C CA . THR A 1 90 ? -0.325 -2.037 -2.024 1.00 92.19 90 THR A CA 1
ATOM 679 C C . THR A 1 90 ? -0.056 -2.676 -0.657 1.00 92.19 90 THR A C 1
ATOM 681 O O . THR A 1 90 ? -0.937 -2.700 0.204 1.00 92.19 90 THR A O 1
ATOM 684 N N . VAL A 1 91 ? 1.160 -3.186 -0.428 1.00 93.75 91 VAL A N 1
ATOM 685 C CA . VAL A 1 91 ? 1.560 -3.761 0.869 1.00 93.75 91 VAL A CA 1
ATOM 686 C C . VAL A 1 91 ? 1.607 -2.691 1.959 1.00 93.75 91 VAL A C 1
ATOM 688 O O . VAL A 1 91 ? 1.134 -2.946 3.064 1.00 93.75 91 VAL A O 1
ATOM 691 N N . ALA A 1 92 ? 2.118 -1.498 1.654 1.00 92.75 92 ALA A N 1
ATOM 692 C CA . ALA A 1 92 ? 2.165 -0.377 2.583 1.00 92.75 92 ALA A CA 1
ATOM 693 C C . ALA A 1 92 ? 0.753 0.046 3.010 1.00 92.75 92 ALA A C 1
ATOM 695 O O . ALA A 1 92 ? 0.475 0.092 4.204 1.00 92.75 92 ALA A O 1
ATOM 696 N N . SER A 1 93 ? -0.171 0.233 2.060 1.00 94.88 93 SER A N 1
ATOM 697 C CA . SER A 1 93 ? -1.569 0.556 2.378 1.00 94.88 93 SER A CA 1
ATOM 698 C C . SER A 1 93 ? -2.250 -0.544 3.197 1.00 94.88 93 SER A C 1
ATOM 700 O O . SER A 1 93 ? -3.010 -0.247 4.117 1.00 94.88 93 SER A O 1
ATOM 702 N N . ARG A 1 94 ? -1.961 -1.822 2.910 1.00 97.94 94 ARG A N 1
ATOM 703 C CA . ARG A 1 94 ? -2.451 -2.950 3.718 1.00 97.94 94 ARG A CA 1
ATOM 704 C C . ARG A 1 94 ? -1.930 -2.885 5.153 1.00 97.94 94 ARG A C 1
ATOM 706 O O . ARG A 1 94 ? -2.708 -3.070 6.085 1.00 97.94 94 ARG A O 1
ATOM 713 N N . ALA A 1 95 ? -0.629 -2.667 5.325 1.00 97.81 95 ALA A N 1
ATOM 714 C CA . ALA A 1 95 ? 0.005 -2.605 6.637 1.00 97.81 95 ALA A CA 1
ATOM 715 C C . ALA A 1 95 ? -0.513 -1.415 7.457 1.00 97.81 95 ALA A C 1
ATOM 717 O O . ALA A 1 95 ? -0.823 -1.573 8.635 1.00 97.81 95 ALA A O 1
ATOM 718 N N . GLU A 1 96 ? -0.681 -0.254 6.824 1.00 97.75 96 GLU A N 1
ATOM 719 C CA . GLU A 1 96 ? -1.235 0.947 7.450 1.00 97.75 96 GLU A CA 1
ATOM 720 C C . GLU A 1 96 ? -2.677 0.726 7.924 1.00 97.75 96 GLU A C 1
ATOM 722 O O . GLU A 1 96 ? -2.997 0.992 9.083 1.00 97.75 96 GLU A O 1
ATOM 727 N N . ALA A 1 97 ? -3.532 0.153 7.070 1.00 98.31 97 ALA A N 1
ATOM 728 C CA . ALA A 1 97 ? -4.900 -0.190 7.447 1.00 98.31 97 ALA A CA 1
ATOM 729 C C . ALA A 1 97 ? -4.942 -1.184 8.620 1.00 98.31 97 ALA A C 1
ATOM 731 O O . ALA A 1 97 ? -5.710 -0.989 9.559 1.00 98.31 97 ALA A O 1
ATOM 732 N N . ALA A 1 98 ? -4.089 -2.214 8.603 1.00 98.25 98 ALA A N 1
ATOM 733 C CA . ALA A 1 98 ? -4.002 -3.185 9.692 1.00 98.25 98 ALA A CA 1
ATOM 734 C C . ALA A 1 98 ? -3.547 -2.541 11.016 1.00 98.25 98 ALA A C 1
ATOM 736 O O . ALA A 1 98 ? -4.124 -2.828 12.064 1.00 98.25 98 ALA A O 1
ATOM 737 N N . SER A 1 99 ? -2.561 -1.637 10.972 1.00 98.31 99 SER A N 1
ATOM 738 C CA . SER A 1 99 ? -2.096 -0.900 12.155 1.00 98.31 99 SER A CA 1
ATOM 739 C C . SER A 1 99 ? -3.202 -0.019 12.732 1.00 98.31 99 SER A C 1
ATOM 741 O O . SER A 1 99 ? -3.472 -0.066 13.931 1.00 98.31 99 SER A O 1
ATOM 743 N N . ALA A 1 100 ? -3.907 0.729 11.880 1.00 98.25 100 ALA A N 1
ATOM 744 C CA . ALA A 1 100 ? -5.017 1.568 12.317 1.00 98.25 100 ALA A CA 1
ATOM 745 C C . ALA A 1 100 ? -6.167 0.745 12.920 1.00 98.25 100 ALA A C 1
ATOM 747 O O . ALA A 1 100 ? -6.754 1.153 13.924 1.00 98.25 100 ALA A O 1
ATOM 748 N N . MET A 1 101 ? -6.469 -0.428 12.351 1.00 98.62 101 MET A N 1
ATOM 749 C CA . MET A 1 101 ? -7.450 -1.356 12.918 1.00 98.62 101 MET A CA 1
ATOM 750 C C . MET A 1 101 ? -7.034 -1.817 14.319 1.00 98.62 101 MET A C 1
ATOM 752 O O . MET A 1 101 ? -7.837 -1.697 15.243 1.00 98.62 101 MET A O 1
ATOM 756 N N . ALA A 1 102 ? -5.782 -2.240 14.508 1.00 98.56 102 ALA A N 1
ATOM 757 C CA . ALA A 1 102 ? -5.269 -2.652 15.816 1.00 98.56 102 ALA A CA 1
ATOM 758 C C . ALA A 1 102 ? -5.312 -1.511 16.850 1.00 98.56 102 ALA A C 1
ATOM 760 O O . ALA A 1 102 ? -5.766 -1.698 17.978 1.00 98.56 102 ALA A O 1
ATOM 761 N N . GLU A 1 103 ? -4.912 -0.297 16.463 1.00 98.12 103 GLU A N 1
ATOM 762 C CA . GLU A 1 103 ? -5.011 0.882 17.331 1.00 98.12 103 GLU A CA 1
ATOM 763 C C . GLU A 1 103 ? -6.460 1.198 17.716 1.00 98.12 103 GLU A C 1
ATOM 765 O O . GLU A 1 103 ? -6.744 1.550 18.865 1.00 98.12 103 GLU A O 1
ATOM 770 N N . SER A 1 104 ? -7.386 1.072 16.765 1.00 98.19 104 SER A N 1
ATOM 771 C CA . SER A 1 104 ? -8.806 1.297 17.022 1.00 98.19 104 SER A CA 1
ATOM 772 C C . SER A 1 104 ? -9.403 0.226 17.939 1.00 98.19 104 SER A C 1
ATOM 774 O O . SER A 1 104 ? -10.173 0.564 18.836 1.00 98.19 104 SER A O 1
ATOM 776 N N . GLU A 1 105 ? -8.991 -1.037 17.807 1.00 97.81 105 GLU A N 1
ATOM 777 C CA . GLU A 1 105 ? -9.408 -2.125 18.696 1.00 97.81 105 GLU A CA 1
ATOM 778 C C . GLU A 1 105 ? -8.937 -1.885 20.134 1.00 97.81 105 GLU A C 1
ATOM 780 O O . GLU A 1 105 ? -9.734 -1.979 21.071 1.00 97.81 105 GLU A O 1
ATOM 785 N N . ILE A 1 106 ? -7.680 -1.467 20.315 1.00 97.62 106 ILE A N 1
ATOM 786 C CA . ILE A 1 106 ? -7.149 -1.079 21.629 1.00 97.62 106 ILE A CA 1
ATOM 787 C C . ILE A 1 106 ? -7.942 0.102 22.205 1.00 97.62 106 ILE A C 1
ATOM 789 O O . ILE A 1 106 ? -8.292 0.095 23.390 1.00 97.62 106 ILE A O 1
ATOM 793 N N . ALA A 1 107 ? -8.264 1.112 21.391 1.00 96.44 107 ALA A N 1
ATOM 794 C CA . ALA A 1 107 ? -9.053 2.260 21.833 1.00 96.44 107 ALA A CA 1
ATOM 795 C C . ALA A 1 107 ? -10.463 1.848 22.290 1.00 96.44 107 ALA A C 1
ATOM 797 O O . ALA A 1 107 ? -10.911 2.275 23.357 1.00 96.44 107 ALA A O 1
ATOM 798 N N . VAL A 1 108 ? -11.138 0.975 21.534 1.00 96.19 108 VAL A N 1
ATOM 799 C CA . VAL A 1 108 ? -12.460 0.434 21.890 1.00 96.19 108 VAL A CA 1
ATOM 800 C C . VAL A 1 108 ? -12.394 -0.415 23.150 1.00 96.19 108 VAL A C 1
ATOM 802 O O . VAL A 1 108 ? -13.251 -0.273 24.022 1.00 96.19 108 VAL A O 1
ATOM 805 N N . GLN A 1 109 ? -11.373 -1.258 23.294 1.00 95.06 109 GLN A N 1
ATOM 806 C CA . GLN A 1 109 ? -11.198 -2.065 24.496 1.00 95.06 109 GLN A CA 1
ATOM 807 C C . GLN A 1 109 ? -10.944 -1.184 25.722 1.00 95.06 109 GLN A C 1
ATOM 809 O O . GLN A 1 109 ? -11.534 -1.408 26.778 1.00 95.06 109 GLN A O 1
ATOM 814 N N . THR A 1 110 ? -10.139 -0.133 25.572 1.00 93.56 110 THR A N 1
ATOM 815 C CA . THR A 1 110 ? -9.893 0.830 26.649 1.00 93.56 110 THR A CA 1
ATOM 816 C C . THR A 1 110 ? -11.168 1.579 27.035 1.00 93.56 110 THR A C 1
ATOM 818 O O . THR A 1 110 ? -11.441 1.754 28.221 1.00 93.56 110 THR A O 1
ATOM 821 N N . LEU A 1 111 ? -11.985 1.982 26.054 1.00 92.50 111 LEU A N 1
ATOM 822 C CA . LEU A 1 111 ? -13.297 2.572 26.315 1.00 92.50 111 LEU A CA 1
ATOM 823 C C . LEU A 1 111 ? -14.210 1.584 27.052 1.00 92.50 111 LEU A C 1
ATOM 825 O O . LEU A 1 111 ? -14.820 1.947 28.050 1.00 92.50 111 LEU A O 1
ATOM 829 N N . ARG A 1 112 ? -14.279 0.327 26.604 1.00 92.25 112 ARG A N 1
ATOM 830 C CA . ARG A 1 112 ? -15.104 -0.716 27.229 1.00 92.25 112 ARG A CA 1
ATOM 831 C C . ARG A 1 112 ? -14.747 -0.918 28.702 1.00 92.25 112 ARG A C 1
ATOM 833 O O . ARG A 1 112 ? -15.649 -1.016 29.529 1.00 92.25 112 ARG A O 1
ATOM 840 N N . VAL A 1 113 ? -13.453 -0.929 29.026 1.00 90.50 113 VAL A N 1
ATOM 841 C CA . VAL A 1 113 ? -12.970 -0.983 30.415 1.00 90.50 113 VAL A CA 1
ATOM 842 C C . VAL A 1 113 ? -13.407 0.262 31.194 1.00 90.50 113 VAL A C 1
ATOM 844 O O . VAL A 1 113 ? -13.932 0.127 32.294 1.00 90.50 113 VAL A O 1
ATOM 847 N N . ALA A 1 114 ? -13.268 1.459 30.616 1.00 87.50 114 ALA A N 1
ATOM 848 C CA . ALA A 1 114 ? -13.659 2.715 31.263 1.00 87.50 114 ALA A CA 1
ATOM 849 C C . ALA A 1 114 ? -15.176 2.845 31.508 1.00 87.50 114 ALA A C 1
ATOM 851 O O . ALA A 1 114 ? -15.591 3.488 32.467 1.00 87.50 114 ALA A O 1
ATOM 852 N N . VAL A 1 115 ? -16.016 2.246 30.658 1.00 89.31 115 VAL A N 1
ATOM 853 C CA . VAL A 1 115 ? -17.481 2.287 30.811 1.00 89.31 115 VAL A CA 1
ATOM 854 C C . VAL A 1 115 ? -17.955 1.488 32.027 1.00 89.31 115 VAL A C 1
ATOM 856 O O . VAL A 1 115 ? -18.975 1.848 32.614 1.00 89.31 115 VAL A O 1
ATOM 859 N N . GLY A 1 116 ? -17.259 0.405 32.396 1.00 75.50 116 GLY A N 1
ATOM 860 C CA . GLY A 1 116 ? -17.520 -0.362 33.623 1.00 75.50 116 GLY A CA 1
ATOM 861 C C . GLY A 1 116 ? -18.940 -0.936 33.786 1.00 75.50 116 GLY A C 1
ATOM 862 O O . GLY A 1 116 ? -19.269 -1.426 34.860 1.00 75.50 116 GLY A O 1
ATOM 863 N N . GLY A 1 117 ? -19.786 -0.878 32.747 1.00 66.44 117 GLY A N 1
ATOM 864 C CA . GLY A 1 117 ? -21.180 -1.343 32.756 1.00 66.44 117 GLY A CA 1
ATOM 865 C C . GLY A 1 117 ? -22.233 -0.333 33.242 1.00 66.44 117 GLY A C 1
ATOM 866 O O . GLY A 1 117 ? -23.415 -0.661 33.219 1.00 66.44 117 GLY A O 1
ATOM 867 N N . THR A 1 118 ? -21.855 0.884 33.647 1.00 63.53 118 THR A N 1
ATOM 868 C CA . THR A 1 118 ? -22.755 1.802 34.387 1.00 63.53 118 THR A CA 1
ATOM 869 C C . THR A 1 118 ? -23.270 2.994 33.574 1.00 63.53 118 THR A C 1
ATOM 871 O O . THR A 1 118 ? -24.274 3.600 33.943 1.00 63.53 118 THR A O 1
ATOM 874 N N . SER A 1 119 ? -22.613 3.338 32.462 1.00 72.00 119 SER A N 1
ATOM 875 C CA . SER A 1 119 ? -22.917 4.545 31.676 1.00 72.00 119 SER A CA 1
ATOM 876 C C . SER A 1 119 ? -23.616 4.214 30.354 1.00 72.00 119 SER A C 1
ATOM 878 O O . SER A 1 119 ? -22.988 3.685 29.437 1.00 72.00 119 SER A O 1
ATOM 880 N N . SER A 1 120 ? -24.891 4.597 30.209 1.00 77.56 120 SER A N 1
ATOM 881 C CA . SER A 1 120 ? -25.691 4.369 28.988 1.00 77.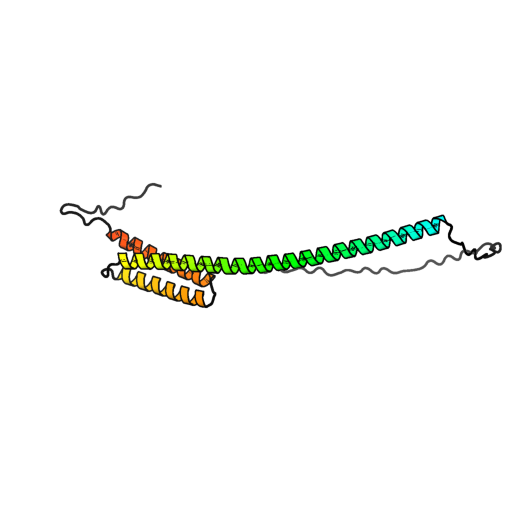56 120 SER A CA 1
ATOM 882 C C . SER A 1 120 ? -25.093 5.034 27.740 1.00 77.56 120 SER A C 1
ATOM 884 O O . SER A 1 120 ? -24.992 4.393 26.698 1.00 77.56 120 SER A O 1
ATOM 886 N N . SER A 1 121 ? -24.604 6.275 27.858 1.00 79.88 121 SER A N 1
ATOM 887 C CA . SER A 1 121 ? -23.899 6.980 26.770 1.00 79.88 121 SER A CA 1
ATOM 888 C C . SER A 1 121 ? -22.556 6.334 26.413 1.00 79.88 121 SER A C 1
ATOM 890 O O . SER A 1 121 ? -22.123 6.391 25.267 1.00 79.88 121 SER A O 1
ATOM 892 N N . GLY A 1 122 ? -21.879 5.718 27.382 1.00 84.25 122 GLY A N 1
ATOM 893 C CA . GLY A 1 122 ? -20.639 4.990 27.125 1.00 84.25 122 GLY A CA 1
ATOM 894 C C . GLY A 1 122 ? -20.899 3.675 26.390 1.00 84.25 122 GLY A C 1
ATOM 895 O O . GLY A 1 122 ? -20.148 3.304 25.492 1.00 84.25 122 GLY A O 1
ATOM 896 N N . ALA A 1 123 ? -22.003 2.997 26.716 1.00 87.69 123 ALA A N 1
ATOM 897 C CA . ALA A 1 123 ? -22.425 1.781 26.029 1.00 87.69 123 ALA A CA 1
ATOM 898 C C . ALA A 1 123 ? -22.779 2.035 24.552 1.00 87.69 123 ALA A C 1
ATOM 900 O O . ALA A 1 123 ? -22.407 1.230 23.695 1.00 87.69 123 ALA A O 1
ATOM 901 N N . THR A 1 124 ? -23.427 3.163 24.230 1.00 91.69 124 THR A N 1
ATOM 902 C CA . THR A 1 124 ? -23.700 3.546 22.832 1.00 91.69 124 THR A CA 1
ATOM 903 C C . THR A 1 124 ? -22.418 3.823 22.050 1.00 91.69 124 THR A C 1
ATOM 905 O O . THR A 1 124 ? -22.282 3.342 20.926 1.00 91.69 124 THR A O 1
ATOM 908 N N . ASP A 1 125 ? -21.446 4.517 22.654 1.00 93.25 125 ASP A N 1
ATOM 909 C CA . ASP A 1 125 ? -20.150 4.802 22.023 1.00 93.25 125 ASP A CA 1
ATOM 910 C C . ASP A 1 125 ? -19.353 3.515 21.742 1.00 93.25 125 ASP A C 1
ATOM 912 O O . ASP A 1 125 ? -18.781 3.359 20.662 1.00 93.25 125 ASP A O 1
ATOM 916 N N . VAL A 1 126 ? -19.358 2.556 22.680 1.00 95.00 126 VAL A N 1
ATOM 917 C CA . VAL A 1 126 ? -18.731 1.233 22.494 1.00 95.00 126 VAL A CA 1
ATOM 918 C C . VAL A 1 126 ? -19.397 0.464 21.353 1.00 95.00 126 VAL A C 1
ATOM 920 O O . VAL A 1 126 ? -18.698 -0.128 20.529 1.00 95.00 126 VAL A O 1
ATOM 923 N N . GLY A 1 127 ? -20.732 0.476 21.282 1.00 95.12 127 GLY A N 1
ATOM 924 C CA . GLY A 1 127 ? -21.482 -0.173 20.205 1.00 95.12 127 GLY A CA 1
ATOM 925 C C . GLY A 1 127 ? -21.174 0.434 18.835 1.00 95.12 127 GLY A C 1
ATOM 926 O O . GLY A 1 127 ? -20.873 -0.295 17.891 1.0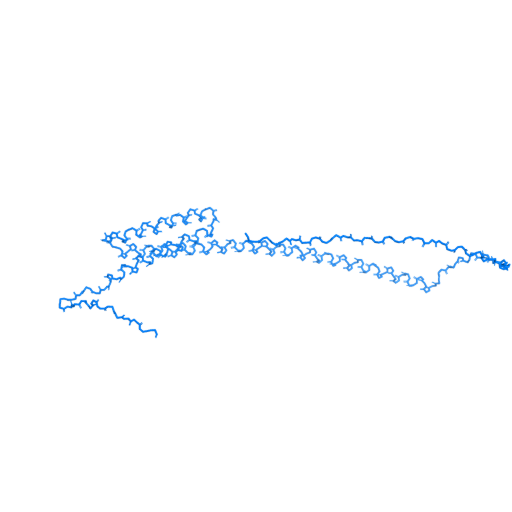0 95.12 127 GLY A O 1
ATOM 927 N N . GLN A 1 128 ? -21.173 1.766 18.734 1.00 96.88 128 GLN A N 1
ATOM 928 C CA . GLN A 1 128 ? -20.861 2.476 17.493 1.00 96.88 128 GLN A CA 1
ATOM 929 C C . GLN A 1 128 ? -19.417 2.229 17.041 1.00 96.88 128 GLN A C 1
ATOM 931 O O . GLN A 1 128 ? -19.184 1.887 15.879 1.00 96.88 128 GLN A O 1
ATOM 936 N N . ALA A 1 129 ? -18.443 2.361 17.945 1.00 97.25 129 ALA A N 1
ATOM 937 C CA . ALA A 1 129 ? -17.042 2.131 17.615 1.00 97.25 129 ALA A CA 1
ATOM 938 C C . ALA A 1 129 ? -16.779 0.660 17.234 1.00 97.25 129 ALA A C 1
ATOM 940 O O . ALA A 1 129 ? -16.044 0.397 16.280 1.00 97.25 129 ALA A O 1
ATOM 941 N N . GLY A 1 130 ? -17.435 -0.295 17.903 1.00 97.44 130 GLY A N 1
ATOM 942 C CA . GLY A 1 130 ? -17.394 -1.715 17.541 1.00 97.44 130 GLY A CA 1
ATOM 943 C C . GLY A 1 130 ? -18.002 -2.006 16.164 1.00 97.44 130 GLY A C 1
ATOM 944 O O . GLY A 1 130 ? -17.406 -2.732 15.371 1.00 97.44 130 GLY A O 1
ATOM 945 N N . GLY A 1 131 ? -19.142 -1.391 15.836 1.00 98.25 131 GLY A N 1
ATOM 946 C CA . GLY A 1 131 ? -19.770 -1.520 14.518 1.00 98.25 131 GLY A CA 1
ATOM 947 C C . GLY A 1 131 ? -18.887 -0.984 13.386 1.00 98.25 131 GLY A C 1
ATOM 948 O O . GLY A 1 131 ? -18.741 -1.637 12.353 1.00 98.25 131 GLY A O 1
ATOM 949 N N . LEU A 1 132 ? -18.231 0.161 13.597 1.00 98.44 132 LEU A N 1
ATOM 950 C CA . LEU A 1 132 ? -17.255 0.713 12.650 1.00 98.44 132 LEU A CA 1
ATOM 951 C C . LEU A 1 132 ? -16.044 -0.215 12.458 1.00 98.44 132 LEU A C 1
ATOM 953 O O . LEU A 1 132 ? -15.597 -0.399 11.330 1.00 98.44 132 LEU A O 1
ATOM 957 N N . LEU A 1 133 ? -15.552 -0.851 13.526 1.00 98.19 133 LEU A N 1
ATOM 958 C CA . LEU A 1 133 ? -14.475 -1.851 13.467 1.00 98.19 133 LEU A CA 1
ATOM 959 C C . LEU A 1 133 ? -14.871 -3.101 12.667 1.00 98.19 133 LEU A C 1
ATOM 961 O O . LEU A 1 133 ? -14.076 -3.638 11.891 1.00 98.19 133 LEU A O 1
ATOM 965 N N . GLN A 1 134 ? -16.117 -3.552 12.816 1.00 98.38 134 GLN A N 1
ATOM 966 C CA . GLN A 1 134 ? -16.642 -4.677 12.046 1.00 98.38 134 GLN A CA 1
ATOM 967 C C . GLN A 1 134 ? -16.746 -4.331 10.553 1.00 98.38 134 GLN A C 1
ATOM 969 O O . GLN A 1 134 ? -16.361 -5.136 9.703 1.00 98.38 134 GLN A O 1
ATOM 974 N N . GLN A 1 135 ? -17.197 -3.117 10.224 1.00 98.50 135 GLN A N 1
ATOM 975 C CA . GLN A 1 135 ? -17.209 -2.621 8.845 1.00 98.50 135 GLN A CA 1
ATOM 976 C C . GLN A 1 135 ? -15.786 -2.472 8.287 1.00 98.50 135 GLN A C 1
ATOM 978 O O . GLN A 1 135 ? -15.531 -2.900 7.163 1.00 98.50 135 GLN A O 1
ATOM 983 N N . ALA A 1 136 ? -14.844 -1.945 9.079 1.00 98.31 136 ALA A N 1
ATOM 984 C CA . ALA A 1 136 ? -13.435 -1.848 8.698 1.00 98.31 136 ALA A CA 1
ATOM 985 C C . ALA A 1 136 ? -12.852 -3.227 8.359 1.00 98.31 136 ALA A C 1
ATOM 987 O O . ALA A 1 136 ? -12.185 -3.384 7.340 1.00 98.31 136 ALA A O 1
ATOM 988 N N . SER A 1 137 ? -13.178 -4.246 9.160 1.00 98.25 137 SER A N 1
ATOM 989 C CA . SER A 1 137 ? -12.766 -5.634 8.919 1.00 98.25 137 SER A CA 1
ATOM 990 C C . SER A 1 137 ? -13.353 -6.203 7.625 1.00 98.25 137 SER A C 1
ATOM 992 O O . SER A 1 137 ? -12.651 -6.878 6.870 1.00 98.25 137 SER A O 1
ATOM 994 N N . ALA A 1 138 ? -14.619 -5.896 7.327 1.00 98.50 138 ALA A N 1
ATOM 995 C CA . ALA A 1 138 ? -15.250 -6.300 6.074 1.00 98.50 138 ALA A CA 1
ATOM 996 C C . ALA A 1 138 ? -14.583 -5.637 4.854 1.00 98.50 138 ALA A C 1
ATOM 998 O O . ALA A 1 138 ? -14.324 -6.313 3.860 1.00 98.50 138 ALA A O 1
ATOM 999 N N . GLU A 1 139 ? -14.257 -4.343 4.926 1.00 98.19 139 GLU A N 1
ATOM 1000 C CA . GLU A 1 139 ? -13.530 -3.63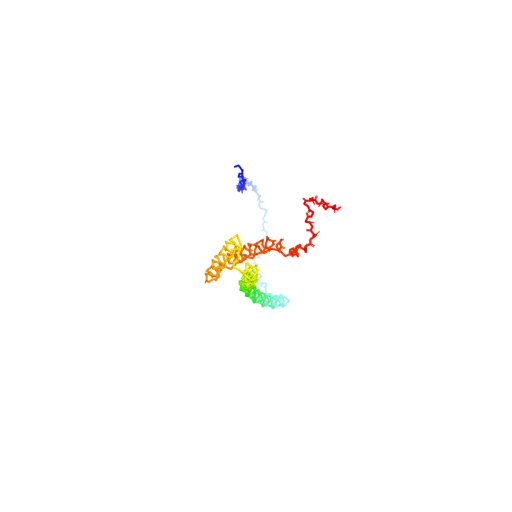8 3.859 1.00 98.19 139 GLU A CA 1
ATOM 1001 C C . GLU A 1 139 ? -12.088 -4.141 3.708 1.00 98.19 139 GLU A C 1
ATOM 1003 O O . GLU A 1 139 ? -11.613 -4.336 2.587 1.00 98.19 139 GLU A O 1
ATOM 1008 N N . PHE A 1 140 ? -11.415 -4.455 4.817 1.00 97.94 140 PHE A N 1
ATOM 1009 C CA . PHE A 1 140 ? -10.081 -5.052 4.802 1.00 97.94 140 PHE A CA 1
ATOM 1010 C C . PHE A 1 140 ? -10.081 -6.415 4.094 1.00 97.94 140 PHE A C 1
ATOM 1012 O O . PHE A 1 140 ? -9.219 -6.676 3.251 1.00 97.94 140 PHE A O 1
ATOM 1019 N N . GLY A 1 141 ? -11.083 -7.261 4.370 1.00 97.12 141 GLY A N 1
ATOM 1020 C CA . GLY A 1 141 ? -11.272 -8.554 3.702 1.00 97.12 141 GLY A CA 1
ATOM 1021 C C . GLY A 1 141 ? -11.519 -8.435 2.193 1.00 97.12 141 GLY A C 1
ATOM 1022 O O . GLY A 1 141 ? -11.058 -9.278 1.425 1.00 97.12 141 GLY A O 1
ATOM 1023 N N . LYS A 1 142 ? -12.161 -7.347 1.749 1.00 97.38 142 LYS A N 1
ATOM 1024 C CA . LYS A 1 142 ? -12.339 -7.000 0.325 1.00 97.38 142 LYS A CA 1
ATOM 1025 C C . LYS A 1 142 ? -11.088 -6.391 -0.322 1.00 97.38 142 LYS A C 1
ATOM 1027 O O . LYS A 1 142 ? -11.140 -6.009 -1.486 1.00 97.38 142 LYS A O 1
ATOM 1032 N N . GLN A 1 143 ? -9.977 -6.281 0.411 1.00 95.94 143 GLN A N 1
ATOM 1033 C CA . GLN A 1 143 ? -8.751 -5.585 -0.007 1.00 95.94 143 GLN A CA 1
ATOM 1034 C C . GLN A 1 143 ? -8.937 -4.073 -0.241 1.00 95.94 143 GLN A C 1
ATOM 1036 O O . GLN A 1 143 ? -8.078 -3.423 -0.837 1.00 95.94 143 GLN A O 1
ATOM 1041 N N . ASN A 1 144 ? -10.021 -3.483 0.270 1.00 96.62 144 ASN A N 1
ATOM 1042 C CA . ASN A 1 144 ? -10.238 -2.041 0.262 1.00 96.62 144 ASN A CA 1
ATOM 1043 C C . ASN A 1 144 ? -9.541 -1.400 1.474 1.00 96.62 144 ASN A C 1
ATOM 1045 O O . ASN A 1 144 ? -10.176 -1.005 2.455 1.00 96.62 144 ASN A O 1
ATOM 1049 N N . TYR A 1 145 ? -8.208 -1.318 1.417 1.00 97.88 145 TYR A N 1
ATOM 1050 C CA . TYR A 1 145 ? -7.395 -0.837 2.541 1.00 97.88 145 TYR A CA 1
ATOM 1051 C C . TYR A 1 145 ? -7.662 0.631 2.891 1.00 97.88 145 TYR A C 1
ATOM 1053 O O . TYR A 1 145 ? -7.658 0.979 4.067 1.00 97.88 145 TYR A O 1
ATOM 1061 N N . GLY A 1 146 ? -7.976 1.476 1.903 1.00 97.25 146 GLY A N 1
ATOM 1062 C CA . GLY A 1 146 ? -8.355 2.872 2.146 1.00 97.25 146 GLY A CA 1
ATOM 1063 C C . GLY A 1 146 ? -9.673 2.997 2.917 1.00 97.25 146 GLY A C 1
ATOM 1064 O O . GLY A 1 146 ? -9.754 3.754 3.885 1.00 97.25 146 GLY A O 1
ATOM 1065 N N . GLY A 1 147 ? -10.689 2.210 2.542 1.00 97.88 147 GLY A N 1
ATOM 1066 C CA . GLY A 1 147 ? -11.961 2.146 3.269 1.00 97.88 147 GLY A CA 1
ATOM 1067 C C . GLY A 1 147 ? -11.798 1.607 4.692 1.00 97.88 147 GLY A C 1
ATOM 1068 O O . GLY A 1 147 ? -12.329 2.191 5.637 1.00 97.88 147 GLY A O 1
ATOM 1069 N N . ALA A 1 148 ? -11.004 0.546 4.860 1.00 98.50 148 ALA A N 1
ATOM 1070 C CA . ALA A 1 148 ? -10.696 -0.021 6.171 1.00 98.50 148 ALA A CA 1
ATOM 1071 C C . ALA A 1 148 ? -9.974 0.984 7.085 1.00 98.50 148 ALA A C 1
ATOM 1073 O O . ALA A 1 148 ? -10.389 1.179 8.226 1.00 98.50 148 ALA A O 1
ATOM 1074 N N . LEU A 1 149 ? -8.950 1.675 6.568 1.00 98.44 149 LEU A N 1
ATOM 1075 C CA . LEU A 1 149 ? -8.205 2.715 7.285 1.00 98.44 149 LEU A CA 1
ATOM 1076 C C . LEU A 1 149 ? -9.120 3.865 7.734 1.00 98.44 149 LEU A C 1
ATOM 1078 O O . LEU A 1 149 ? -9.050 4.312 8.880 1.00 98.44 149 LEU A O 1
ATOM 1082 N N . TYR A 1 150 ? -10.010 4.328 6.853 1.00 98.50 150 TYR A N 1
ATOM 1083 C CA . TYR A 1 150 ? -10.971 5.386 7.169 1.00 98.50 150 TYR A CA 1
ATOM 1084 C C . TYR A 1 150 ? -11.934 4.980 8.295 1.00 98.50 150 TYR A C 1
ATOM 1086 O O . TYR A 1 150 ? -12.123 5.733 9.253 1.00 98.50 150 TYR A O 1
ATOM 1094 N N . LEU A 1 151 ? -12.517 3.782 8.212 1.00 98.62 151 LEU A N 1
ATOM 1095 C CA . LEU A 1 151 ? -13.448 3.267 9.220 1.00 98.62 151 LEU A CA 1
ATOM 1096 C C . LEU A 1 151 ? -12.756 2.983 10.562 1.00 98.62 151 LEU A C 1
ATOM 1098 O O . LEU A 1 151 ? -13.313 3.303 11.613 1.00 98.62 151 LEU A O 1
ATOM 1102 N N . ALA A 1 152 ? -11.529 2.454 10.543 1.00 98.50 152 ALA A N 1
ATOM 1103 C CA . ALA A 1 152 ? -10.727 2.235 11.745 1.00 98.50 152 ALA A CA 1
ATOM 1104 C C . ALA A 1 152 ? -10.417 3.556 12.469 1.00 98.50 152 ALA A C 1
ATOM 1106 O O . ALA A 1 152 ? -10.626 3.672 13.678 1.00 98.50 152 ALA A O 1
ATOM 1107 N N . ASN A 1 153 ? -10.014 4.596 11.733 1.00 98.44 153 ASN A N 1
ATOM 1108 C CA . ASN A 1 153 ? -9.777 5.922 12.308 1.00 98.44 153 ASN A CA 1
ATOM 1109 C C . ASN A 1 153 ? -11.056 6.559 12.868 1.00 98.44 153 ASN A C 1
ATOM 1111 O O . ASN A 1 153 ? -11.018 7.165 13.941 1.00 98.44 153 ASN A O 1
ATOM 1115 N N . GLN A 1 154 ? -12.203 6.382 12.203 1.00 98.31 154 GLN A N 1
ATOM 1116 C CA . GLN A 1 154 ? -13.489 6.804 12.763 1.00 98.31 154 GLN A CA 1
ATOM 1117 C C . GLN A 1 154 ? -13.822 6.060 14.060 1.00 98.31 154 GLN A C 1
ATOM 1119 O O . GLN A 1 154 ? -14.201 6.698 15.042 1.00 98.31 154 GLN A O 1
ATOM 1124 N N . SER A 1 155 ? -13.642 4.736 14.094 1.00 98.44 155 SER A N 1
ATOM 1125 C CA . SER A 1 155 ? -13.849 3.928 15.302 1.00 98.44 155 SER A CA 1
ATOM 1126 C C . SER A 1 155 ? -12.969 4.416 16.456 1.00 98.44 155 SER A C 1
ATOM 1128 O O . SER A 1 155 ? -13.473 4.709 17.542 1.00 98.44 155 SER A O 1
ATOM 1130 N N . LYS A 1 156 ? -11.670 4.618 16.195 1.00 97.75 156 LYS A N 1
ATOM 1131 C CA . LYS A 1 156 ? -10.707 5.178 17.154 1.00 97.75 156 LYS A CA 1
ATOM 1132 C C . LYS A 1 156 ? -11.143 6.554 17.658 1.00 97.75 156 LYS A C 1
ATOM 1134 O O . LYS A 1 156 ? -11.048 6.818 18.856 1.00 97.75 156 LYS A O 1
ATOM 1139 N N . GLY A 1 157 ? -11.636 7.420 16.773 1.00 96.75 157 GLY A N 1
ATOM 1140 C CA . GLY A 1 157 ? -12.152 8.746 17.116 1.00 96.75 157 GLY A CA 1
ATOM 1141 C C . GLY A 1 157 ? -13.363 8.680 18.048 1.00 96.75 157 GLY A C 1
ATOM 1142 O O . GLY A 1 157 ? -13.349 9.305 19.108 1.00 96.75 157 GLY A O 1
ATOM 1143 N N . VAL A 1 158 ? -14.372 7.868 17.711 1.00 96.44 158 VAL A N 1
ATOM 1144 C CA . VAL A 1 158 ? -15.554 7.639 18.565 1.00 96.44 158 VAL A CA 1
ATOM 1145 C C . VAL A 1 158 ? 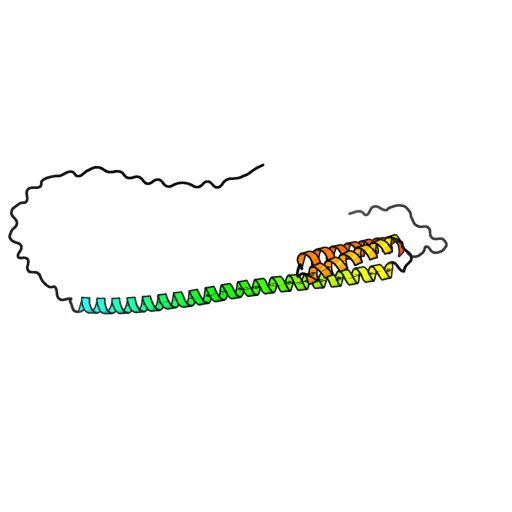-15.139 7.082 19.926 1.00 96.44 158 VAL A C 1
ATOM 1147 O O . VAL A 1 158 ? -15.570 7.602 20.955 1.00 96.44 158 VAL A O 1
ATOM 1150 N N . ALA A 1 159 ? -14.250 6.085 19.946 1.00 94.69 159 ALA A N 1
ATOM 1151 C CA . ALA A 1 159 ? -13.764 5.476 21.179 1.00 94.69 159 ALA A CA 1
ATOM 1152 C C . ALA A 1 159 ? -13.010 6.479 22.071 1.00 94.69 159 ALA A C 1
ATOM 1154 O O . ALA A 1 159 ? -13.222 6.532 23.284 1.00 94.69 159 ALA A O 1
ATOM 1155 N N . SER A 1 160 ? -12.164 7.312 21.463 1.00 93.00 160 SER A N 1
ATOM 1156 C CA . SER A 1 160 ? -11.386 8.340 22.162 1.00 93.00 160 SER A CA 1
ATOM 1157 C C . SER A 1 160 ? -12.285 9.439 22.729 1.00 93.00 160 SER A C 1
ATOM 1159 O O . SER A 1 160 ? -12.143 9.798 23.894 1.00 93.00 160 SER A O 1
ATOM 1161 N N . LEU A 1 161 ? -13.261 9.922 21.952 1.00 92.12 161 LEU A N 1
ATOM 1162 C CA . LEU A 1 161 ? -14.234 10.920 22.405 1.00 92.12 161 LEU A CA 1
ATOM 1163 C C . LEU A 1 161 ? -15.131 10.382 23.525 1.00 92.12 161 LEU A C 1
ATOM 1165 O O . LEU A 1 161 ? -15.358 11.079 24.516 1.00 92.12 161 LEU A O 1
ATOM 1169 N N . GLY A 1 162 ? -15.610 9.141 23.398 1.00 89.19 162 GLY A N 1
ATOM 1170 C CA . GLY A 1 162 ? -16.364 8.464 24.452 1.00 89.19 162 GLY A CA 1
ATOM 1171 C C . GLY A 1 162 ? -15.546 8.353 25.737 1.00 89.19 162 GLY A C 1
ATOM 1172 O O . GLY A 1 162 ? -16.033 8.663 26.824 1.00 89.19 162 GLY A O 1
ATOM 1173 N N . ARG A 1 163 ? -14.254 8.027 25.615 1.00 88.06 163 ARG A N 1
ATOM 1174 C CA . ARG A 1 163 ? -13.342 7.967 26.760 1.00 88.06 163 ARG A CA 1
ATOM 1175 C C . ARG A 1 163 ? -13.112 9.341 27.377 1.00 88.06 163 ARG A C 1
ATOM 1177 O O . ARG A 1 163 ? -13.107 9.436 28.595 1.00 88.06 163 ARG A O 1
ATOM 1184 N N . SER A 1 164 ? -12.960 10.404 26.589 1.00 86.38 164 SER A N 1
ATOM 1185 C CA . SER A 1 164 ? -12.824 11.769 27.115 1.00 86.38 164 SER A CA 1
ATOM 1186 C C . SER A 1 164 ? -14.066 12.219 27.889 1.00 86.38 164 SER A C 1
ATOM 1188 O O . SER A 1 164 ? -13.931 12.855 28.933 1.00 86.38 164 SER A O 1
ATOM 1190 N N . ARG A 1 165 ? -15.271 11.845 27.434 1.00 84.19 165 ARG A N 1
ATOM 1191 C CA . ARG A 1 165 ? -16.523 12.102 28.169 1.00 84.19 165 ARG A CA 1
ATOM 1192 C C . ARG A 1 165 ? -16.559 11.374 29.512 1.00 84.19 165 ARG A C 1
ATOM 1194 O O . ARG A 1 165 ? -16.961 11.960 30.512 1.00 84.19 165 ARG A O 1
ATOM 1201 N N . LEU A 1 166 ? -16.089 10.127 29.546 1.00 78.19 166 LEU A N 1
ATOM 1202 C CA . LEU A 1 166 ? -15.972 9.345 30.780 1.00 78.19 166 LEU A CA 1
ATOM 1203 C C . LEU A 1 166 ? -14.817 9.827 31.667 1.00 78.19 166 LEU A C 1
ATOM 1205 O O . LEU A 1 166 ? -14.934 9.783 32.880 1.00 78.19 166 LEU A O 1
ATOM 1209 N N . GLY A 1 167 ? -13.732 10.360 31.109 1.00 63.34 167 GLY A N 1
ATOM 1210 C CA . GLY A 1 167 ? -12.617 10.941 31.866 1.00 63.34 167 GLY A CA 1
ATOM 1211 C C . GLY A 1 167 ? -13.011 12.172 32.690 1.00 63.34 167 GLY A C 1
ATOM 1212 O O . GLY A 1 167 ? -12.351 12.490 33.672 1.00 63.34 167 GLY A O 1
ATOM 1213 N N . GLY A 1 168 ? -14.141 12.818 32.376 1.00 56.12 168 GLY A N 1
ATOM 1214 C CA . GLY A 1 168 ? -14.763 13.807 33.265 1.00 56.12 168 GLY A CA 1
ATOM 1215 C C . GLY A 1 168 ? -15.283 13.215 34.587 1.00 56.12 168 GLY A C 1
ATOM 1216 O O . GLY A 1 168 ? -15.450 13.953 35.558 1.00 56.12 168 GLY A O 1
ATOM 1217 N N . SER A 1 169 ? -15.506 11.895 34.639 1.00 52.66 169 SER A N 1
ATOM 1218 C CA . SER A 1 169 ? -15.922 11.145 35.836 1.00 52.66 169 SER A CA 1
ATOM 1219 C C . SER A 1 169 ? -14.759 10.609 36.679 1.00 52.66 169 SER A C 1
ATOM 1221 O O . SER A 1 169 ? -14.992 10.168 37.799 1.00 52.66 169 SER A O 1
ATOM 1223 N N . ASP A 1 170 ? -13.517 10.745 36.195 1.00 48.09 170 ASP A N 1
ATOM 1224 C CA . ASP A 1 170 ? -12.282 10.502 36.961 1.00 48.09 170 ASP A CA 1
ATOM 1225 C C . ASP A 1 170 ? -11.876 11.731 37.801 1.00 48.09 170 ASP A C 1
ATOM 1227 O O . ASP A 1 170 ? -10.785 11.801 38.371 1.00 48.09 170 ASP A O 1
ATOM 1231 N N . ARG A 1 171 ? -12.771 12.730 37.914 1.00 56.19 171 ARG A N 1
ATOM 1232 C CA . ARG A 1 171 ? -12.680 13.704 39.002 1.00 56.19 171 ARG A CA 1
ATOM 1233 C C . ARG A 1 171 ? -12.706 12.909 40.307 1.00 56.19 171 ARG A C 1
ATOM 1235 O O . ARG A 1 171 ? -13.663 12.154 40.507 1.00 56.19 171 ARG A O 1
ATOM 1242 N N . PRO A 1 172 ? -11.700 13.061 41.189 1.00 59.81 172 PRO A N 1
ATOM 1243 C CA . PRO A 1 172 ? -11.726 12.395 42.480 1.00 59.81 172 PRO A CA 1
ATOM 1244 C C . PRO A 1 172 ? -13.081 12.672 43.127 1.00 59.81 172 PRO A C 1
ATOM 1246 O O . PRO A 1 172 ? -13.554 13.812 43.115 1.00 59.81 172 PRO A O 1
ATOM 1249 N N . ARG A 1 173 ? -13.743 11.614 43.616 1.00 63.47 173 ARG A N 1
ATOM 1250 C CA . ARG A 1 173 ? -14.995 11.768 44.362 1.00 63.47 173 ARG A CA 1
ATOM 1251 C C . ARG A 1 173 ? -14.732 12.803 45.449 1.00 63.47 173 ARG A C 1
ATOM 1253 O O . ARG A 1 173 ? -13.838 12.582 46.265 1.00 63.47 173 ARG A O 1
ATOM 1260 N N . LEU A 1 174 ? -15.478 13.908 45.408 1.00 71.56 174 LEU A N 1
ATOM 1261 C CA . LEU A 1 174 ? -15.360 14.987 46.383 1.00 71.56 174 LEU A CA 1
ATOM 1262 C C . LEU A 1 174 ? -15.404 14.367 47.780 1.00 71.56 174 LEU A C 1
ATOM 1264 O O . LEU A 1 174 ? -16.344 13.634 48.110 1.00 71.56 174 LEU A O 1
ATOM 1268 N N . ARG A 1 175 ? -14.361 14.598 48.576 1.00 78.56 175 ARG A N 1
ATOM 1269 C CA . ARG A 1 175 ? -14.348 14.162 49.973 1.00 78.56 175 ARG A CA 1
ATOM 1270 C C . ARG A 1 175 ? -15.445 14.918 50.729 1.00 78.56 175 ARG A C 1
ATOM 1272 O O . ARG A 1 175 ? -15.809 16.026 50.331 1.00 78.56 175 ARG A O 1
ATOM 1279 N N . PRO A 1 176 ? -15.989 14.359 51.823 1.00 78.56 176 PRO A N 1
ATOM 1280 C CA . PRO A 1 176 ? -16.934 15.087 52.663 1.00 78.56 176 PRO A CA 1
ATOM 1281 C C . PRO A 1 176 ? -16.366 16.465 53.049 1.00 78.56 176 PRO A C 1
ATOM 1283 O O . PRO A 1 176 ? -15.301 16.539 53.655 1.00 78.56 176 PRO A O 1
ATOM 1286 N N . GLY A 1 177 ? -17.056 17.542 52.658 1.00 82.31 177 GLY A N 1
ATOM 1287 C CA . GLY A 1 177 ? -16.613 18.931 52.854 1.00 82.31 177 GLY A CA 1
ATOM 1288 C C . GLY A 1 177 ? -16.035 19.623 51.611 1.00 82.31 177 GLY A C 1
ATOM 1289 O O . GLY A 1 177 ? -15.843 20.835 51.637 1.00 82.31 177 GLY A O 1
ATOM 1290 N N . GLU A 1 178 ? -15.802 18.906 50.511 1.00 81.88 178 GLU A N 1
ATOM 1291 C CA . GLU A 1 178 ? -15.372 19.502 49.244 1.00 81.88 178 GLU A CA 1
ATOM 1292 C C . GLU A 1 178 ? -16.580 19.909 48.382 1.00 81.88 178 GLU A C 1
ATOM 1294 O O . GLU A 1 178 ? -17.570 19.182 48.276 1.00 81.88 178 GLU A O 1
ATOM 1299 N N . VAL A 1 179 ? -16.488 21.068 47.721 1.00 75.81 179 VAL A N 1
ATOM 1300 C CA . VAL A 1 179 ? -17.517 21.587 46.805 1.00 75.81 179 VAL A CA 1
ATOM 1301 C C . VAL A 1 179 ? -16.869 21.839 45.447 1.00 75.81 179 VAL A C 1
ATOM 1303 O O . VAL A 1 179 ? -15.850 22.523 45.363 1.00 75.81 179 VAL A O 1
ATOM 1306 N N . ALA A 1 180 ? -17.438 21.289 44.372 1.00 71.19 180 ALA A N 1
ATOM 1307 C CA . ALA A 1 180 ? -16.933 21.555 43.028 1.00 71.19 180 ALA A CA 1
ATOM 1308 C C . ALA A 1 180 ? -17.128 23.034 42.673 1.00 71.19 180 ALA A C 1
ATOM 1310 O O . ALA A 1 180 ? -18.240 23.558 42.734 1.00 71.19 180 ALA A O 1
ATOM 1311 N N . PHE A 1 181 ? -16.052 23.692 42.246 1.00 68.38 181 PHE A N 1
ATOM 1312 C CA . PHE A 1 181 ? -16.133 25.047 41.717 1.00 68.38 181 PHE A CA 1
ATOM 1313 C C . PHE A 1 181 ? -16.837 25.003 40.350 1.00 68.38 181 PHE A C 1
ATOM 1315 O O . PHE A 1 181 ? -16.317 24.432 39.392 1.00 68.38 181 PHE A O 1
ATOM 1322 N N . ALA A 1 182 ? -18.048 25.560 40.266 1.00 66.81 182 ALA A N 1
ATOM 1323 C CA . ALA A 1 182 ? -18.884 25.535 39.058 1.00 66.81 182 ALA A CA 1
ATOM 1324 C C . ALA A 1 182 ? -18.543 26.644 38.043 1.00 66.81 182 ALA A C 1
ATOM 1326 O O . ALA A 1 182 ? -19.208 26.774 37.017 1.00 66.81 182 ALA A O 1
ATOM 1327 N N . VAL A 1 183 ? -17.525 27.461 38.318 1.00 73.38 183 VAL A N 1
ATOM 1328 C CA . VAL A 1 183 ? -17.149 28.584 37.456 1.00 73.38 183 VAL A CA 1
ATOM 1329 C C . VAL A 1 183 ? -16.123 28.113 36.431 1.00 73.38 183 VAL A C 1
ATOM 1331 O O . VAL A 1 183 ? -15.029 27.678 36.789 1.00 73.38 183 VAL A O 1
ATOM 1334 N N . ALA A 1 184 ? -16.477 28.205 35.148 1.00 67.06 184 ALA A N 1
ATOM 1335 C CA . ALA A 1 184 ? -15.540 27.978 34.057 1.00 67.06 184 ALA A CA 1
ATOM 1336 C C . ALA A 1 184 ? -14.453 29.063 34.086 1.00 67.06 184 ALA A C 1
ATOM 1338 O O . ALA A 1 184 ? -14.748 30.246 33.922 1.00 67.06 184 ALA A O 1
ATOM 1339 N N . VAL A 1 185 ? -13.201 28.661 34.305 1.00 71.94 185 VAL A N 1
ATOM 1340 C CA . VAL A 1 185 ? -12.050 29.564 34.216 1.00 71.94 185 VAL A CA 1
ATOM 1341 C C . VAL A 1 185 ? -11.601 29.604 32.752 1.00 71.94 185 VAL A C 1
ATOM 1343 O O . VAL A 1 185 ? -11.265 28.549 32.206 1.00 71.94 185 VAL A O 1
ATOM 1346 N N . PRO A 1 186 ? -11.611 30.771 32.085 1.00 74.75 186 PRO A N 1
ATOM 1347 C CA . PRO A 1 186 ? -11.083 30.880 30.733 1.00 74.75 186 PRO A CA 1
ATOM 1348 C C . PRO A 1 186 ? -9.568 30.652 30.759 1.00 74.75 186 PRO A C 1
ATOM 1350 O O . PRO A 1 186 ? -8.855 31.248 31.566 1.00 74.75 186 PRO A O 1
ATOM 1353 N N . LEU A 1 187 ? -9.073 29.785 29.876 1.00 71.00 187 LEU A N 1
ATOM 1354 C CA . LEU A 1 187 ? -7.637 29.598 29.683 1.00 71.00 187 LEU A CA 1
ATOM 1355 C C . LEU A 1 187 ? -7.108 30.775 28.858 1.00 71.00 187 LEU A C 1
ATOM 1357 O O . LEU A 1 187 ? -7.613 31.038 27.767 1.00 71.00 187 LEU A O 1
ATOM 1361 N N . GLN A 1 188 ? -6.124 31.496 29.393 1.00 63.06 188 GLN A N 1
ATOM 1362 C CA . GLN A 1 188 ? -5.391 32.498 28.621 1.00 63.06 188 GLN A CA 1
ATOM 1363 C C . GLN A 1 188 ? -4.474 31.776 27.628 1.00 63.06 188 GLN A C 1
ATOM 1365 O O . GLN A 1 188 ? -3.774 30.835 28.008 1.00 63.06 188 GLN A O 1
ATOM 1370 N N . ALA A 1 189 ? -4.560 32.189 26.364 1.00 60.22 189 ALA A N 1
ATOM 1371 C CA . ALA A 1 189 ? -3.687 31.752 25.280 1.00 60.22 189 ALA A CA 1
ATOM 1372 C C . ALA A 1 189 ? -2.311 32.420 25.373 1.00 60.22 189 ALA A C 1
ATOM 1374 O O . ALA A 1 189 ? -2.264 33.590 25.820 1.00 60.22 189 ALA A O 1
#

Secondary structure (DSSP, 8-state):
-------PPPP--------------PPPPPP---------PPPHHHHHHHHHHHHHHHHHHHHHHHHHHHHHHHHHHHHHHHHHHHHHHHHHHHHHHHHHHHHHHHHHHHHHHHHTTT-HHHHHHHHHHHHHHHHHHHHHHTT-HHHHHHHHHHHHHHHHHHHHHHHTT-SPPPPTT-----PPPPPP-

Radius of gyration: 43.68 Å; chains: 1; bounding box: 71×41×136 Å